Protein AF-A0A196SAE6-F1 (afdb_monomer_lite)

Sequence (298 aa):
MKQIKNICCVGAGYVGGPTMAIIALKCPDITVNVVDLNAQRVKEWNSESLPIFEPGLYEIVKQVRGSNLFFSTEVEKCVAEADMVFLSVNTPTKTFGMGAGCAANLRYLELAARTIAKVSTSDKIILVDVEAFYAVVSMNTLSAGKEFHLCYKFTNEAWNEYPALALRVKHFAGVNGVSQGNANAFVVSQPKAFYLDDENAVSGYSTQDKVHLVLSGQDCAEASAYVCTADVEARGEEAGHFQFTLNLPEALAGSVYRVCYAFGAEMPVQTSSTVAVKSMPGIVGVLEGTAVDAEQTL

Secondary structure (DSSP, 8-state):
-PPP-EEEEE--STTHHHHHHHHHHH-TTSEEEEE-S-HHHHHHHTSSS-SS--TTHHHHHHHHBTTTEEEES-HHHHHHH-SEEEE----PBPSSSTTTTTSB-THHHHHHHHHHHHH--S--EEEE------------GGGTT-EEEEEE--TTSPPEEEEEEEEE-------EEESSS-TTEEETT--EEEEE--TT------TT-EEEEEETTS-TT-GGG-SEEEE-EE-SSSTT-EEEEE---GGGTT-EEEEEEE-TTSPPEEEEEEEEEE---------TT---------

Foldseek 3Di:
DDDWAEEEEEDCDPPRVQVQLVCCQVPVSHAYEYEYQPPVQLVCLVDLHHPDDDVPSSVSSVVRYPRRYHYDNPLLVSLQPGQEYEYADAFDAACDDPRHPHDTRCVSVVVSVVSSVVRHPDHHHYHYDYDDDDDDDDDDPVQFLDKDWDWDDDDPDDIDTDRVRIDHHHDQPDKAKDDPDDRQEAEAQDKIKIKRDDPVLRDQDDQLKKKFKFFPPDDLQDPVRGQDMWGKDADPPDPRIIMTIDHHHPVQAPGKIWIWMGRRPRRTDTDPGIHHYHYDDDDPDDDPDDDDDPDDDD

Organism: Blastocystis sp. subtype 1 (strain ATCC 50177 / NandII) (NCBI:txid478820)

Structure (mmCIF, N/CA/C/O backbone):
data_AF-A0A196SAE6-F1
#
_entry.id   AF-A0A196SAE6-F1
#
loop_
_atom_site.group_PDB
_atom_site.id
_atom_site.type_symbol
_atom_site.label_atom_id
_atom_site.label_alt_id
_atom_site.label_comp_id
_atom_site.label_asym_id
_atom_site.label_entity_id
_atom_site.label_seq_id
_atom_site.pdbx_PDB_ins_code
_atom_site.Cartn_x
_atom_site.Cartn_y
_atom_site.Cartn_z
_atom_site.occupancy
_atom_site.B_iso_or_equiv
_atom_site.auth_seq_id
_atom_site.auth_comp_id
_atom_site.auth_asym_id
_atom_site.auth_atom_id
_atom_site.pdbx_PDB_model_num
ATOM 1 N N . MET A 1 1 ? -22.310 -3.321 31.017 1.00 60.25 1 MET A N 1
ATOM 2 C CA . MET A 1 1 ? -21.140 -3.174 30.120 1.00 60.25 1 MET A CA 1
ATOM 3 C C . MET A 1 1 ? -21.005 -1.708 29.748 1.00 60.25 1 MET A C 1
ATOM 5 O O . MET A 1 1 ? -22.024 -1.092 29.460 1.00 60.25 1 MET A O 1
ATOM 9 N N . LYS A 1 2 ? -19.791 -1.146 29.809 1.00 75.62 2 LYS A N 1
ATOM 10 C CA . LYS A 1 2 ? -19.509 0.230 29.366 1.00 75.62 2 LYS A CA 1
ATOM 11 C C . LYS A 1 2 ? -19.766 0.317 27.856 1.00 75.62 2 LYS A C 1
ATOM 13 O O . LYS A 1 2 ? -19.303 -0.553 27.124 1.00 75.62 2 LYS A O 1
ATOM 18 N N . GLN A 1 3 ? -20.536 1.307 27.403 1.00 87.50 3 GLN A N 1
ATOM 19 C CA . GLN A 1 3 ? -20.696 1.542 25.967 1.00 87.50 3 GLN A CA 1
ATOM 20 C C . GLN A 1 3 ? -19.428 2.182 25.404 1.00 87.50 3 GLN A C 1
ATOM 22 O O . GLN A 1 3 ? -18.907 3.125 25.994 1.00 87.50 3 GLN A O 1
ATOM 27 N N . ILE A 1 4 ? -18.957 1.666 24.270 1.00 94.38 4 ILE A N 1
ATOM 28 C CA . ILE A 1 4 ? -17.810 2.211 23.542 1.00 94.38 4 ILE A CA 1
ATOM 29 C C . ILE A 1 4 ? -18.264 3.461 22.789 1.00 94.38 4 ILE A C 1
ATOM 31 O O . ILE A 1 4 ? -19.208 3.393 22.000 1.00 94.38 4 ILE A O 1
ATOM 35 N N . LYS A 1 5 ? -17.608 4.594 23.047 1.00 96.38 5 LYS A N 1
ATOM 36 C CA . LYS A 1 5 ? -17.859 5.873 22.367 1.00 96.38 5 LYS A CA 1
ATOM 37 C C . LYS A 1 5 ? -16.622 6.401 21.650 1.00 96.38 5 LYS A C 1
ATOM 39 O O . LYS A 1 5 ? -16.774 7.034 20.612 1.00 96.38 5 LYS A O 1
ATOM 44 N N . ASN A 1 6 ? -15.428 6.081 22.149 1.00 97.38 6 ASN A N 1
ATOM 45 C CA . ASN A 1 6 ? -14.163 6.454 21.521 1.00 97.38 6 ASN A CA 1
ATOM 46 C C . ASN A 1 6 ? -13.319 5.222 21.178 1.00 97.38 6 ASN A C 1
ATOM 48 O O . ASN A 1 6 ? -12.960 4.433 22.057 1.00 97.38 6 ASN A O 1
ATOM 52 N N . ILE A 1 7 ? -12.948 5.103 19.906 1.00 98.12 7 ILE A N 1
ATOM 53 C CA . ILE A 1 7 ? -12.001 4.110 19.399 1.00 98.12 7 ILE A CA 1
ATOM 54 C C . ILE A 1 7 ? -10.706 4.823 19.006 1.00 98.12 7 ILE A C 1
ATOM 56 O O . ILE A 1 7 ? -10.732 5.858 18.341 1.00 98.12 7 ILE A O 1
ATOM 60 N N . CYS A 1 8 ? -9.568 4.255 19.399 1.00 97.94 8 CYS A N 1
ATOM 61 C CA . CYS A 1 8 ? -8.250 4.639 18.901 1.00 97.94 8 CYS A CA 1
ATOM 62 C C . CYS A 1 8 ? -7.638 3.464 18.134 1.00 97.94 8 CYS A C 1
ATOM 64 O O . CYS A 1 8 ? -7.624 2.347 18.634 1.00 97.94 8 CYS A O 1
ATOM 66 N N . CYS A 1 9 ? -7.119 3.691 16.936 1.00 97.81 9 CYS A N 1
ATOM 67 C CA . CYS A 1 9 ? -6.396 2.693 16.158 1.00 97.81 9 CYS A CA 1
ATOM 68 C C . CYS A 1 9 ? -4.945 3.126 15.998 1.00 97.81 9 CYS A C 1
ATOM 70 O O . CYS A 1 9 ? -4.666 4.140 15.361 1.00 97.81 9 CYS A O 1
ATOM 72 N N . VAL A 1 10 ? -4.019 2.353 16.561 1.00 96.44 10 VAL A N 1
ATOM 73 C CA . VAL A 1 10 ? -2.579 2.571 16.415 1.00 96.44 10 VAL A CA 1
ATOM 74 C C . VAL A 1 10 ? -2.098 1.855 15.156 1.00 96.44 10 VAL A C 1
ATOM 76 O O . VAL A 1 10 ? -1.997 0.628 15.128 1.00 96.44 10 VAL A O 1
ATOM 79 N N . GLY A 1 11 ? -1.781 2.645 14.133 1.00 94.75 11 GLY A N 1
ATOM 80 C CA . GLY A 1 11 ? -1.357 2.217 12.804 1.00 94.75 11 GLY A CA 1
ATOM 81 C C . GLY A 1 11 ? -2.323 2.706 11.727 1.00 94.75 11 GLY A C 1
ATOM 82 O O . GLY A 1 11 ? -3.422 2.178 11.588 1.00 94.75 11 GLY A O 1
ATOM 83 N N . ALA A 1 12 ? -1.897 3.678 10.914 1.00 95.81 12 ALA A N 1
ATOM 84 C CA . ALA A 1 12 ? -2.686 4.210 9.796 1.00 95.81 12 ALA A CA 1
ATOM 85 C C . ALA A 1 12 ? -2.329 3.513 8.470 1.00 95.81 12 ALA A C 1
ATOM 87 O O . ALA A 1 12 ? -2.265 4.142 7.416 1.00 95.81 12 ALA A O 1
ATOM 88 N N . GLY A 1 13 ? -1.997 2.223 8.536 1.00 91.75 13 GLY A N 1
ATOM 89 C CA . GLY A 1 13 ? -1.604 1.423 7.379 1.00 91.75 13 GLY A CA 1
ATOM 90 C C . GLY A 1 13 ? -2.795 0.872 6.594 1.00 91.75 13 GLY A C 1
ATOM 91 O O . GLY A 1 13 ? -3.926 1.337 6.722 1.00 91.75 13 GLY A O 1
ATOM 92 N N . TYR A 1 14 ? -2.515 -0.168 5.810 1.00 89.88 14 TYR A N 1
ATOM 93 C CA . TYR A 1 14 ? -3.482 -0.831 4.935 1.00 89.88 14 TYR A CA 1
ATOM 94 C C . TYR A 1 14 ? -4.639 -1.512 5.684 1.00 89.88 14 TYR A C 1
ATOM 96 O O . TYR A 1 14 ? -5.744 -1.562 5.169 1.00 89.88 14 TYR A O 1
ATOM 104 N N . VAL A 1 15 ? -4.408 -1.984 6.913 1.00 90.62 15 VAL A N 1
ATOM 105 C CA . VAL A 1 15 ? -5.461 -2.579 7.754 1.00 90.62 15 VAL A CA 1
ATOM 106 C C . VAL A 1 15 ? -6.190 -1.493 8.549 1.00 90.62 15 VAL A C 1
ATOM 108 O O . VAL A 1 15 ? -7.392 -1.290 8.397 1.00 90.62 15 VAL A O 1
ATOM 111 N N . GLY A 1 16 ? -5.451 -0.730 9.362 1.00 93.75 16 GLY A N 1
ATOM 112 C CA . GLY A 1 16 ? -6.051 0.224 10.295 1.00 93.75 16 GLY A CA 1
ATOM 113 C C . GLY A 1 16 ? -6.851 1.347 9.624 1.00 93.75 16 GLY A C 1
ATOM 114 O O . GLY A 1 16 ? -7.925 1.692 10.104 1.00 93.75 16 GLY A O 1
ATOM 115 N N . GLY A 1 17 ? -6.384 1.900 8.498 1.00 95.38 17 GLY A N 1
ATOM 116 C CA . GLY A 1 17 ? -7.083 2.988 7.804 1.00 95.38 17 GLY A CA 1
ATOM 117 C C . GLY A 1 17 ? -8.477 2.588 7.289 1.00 95.38 17 GLY A C 1
ATOM 118 O O . GLY A 1 17 ? -9.473 3.153 7.750 1.00 95.38 17 GLY A O 1
ATOM 119 N N . PRO A 1 18 ? -8.578 1.608 6.371 1.00 95.81 18 PRO A N 1
ATOM 120 C CA . PRO A 1 18 ? -9.853 1.133 5.831 1.00 95.81 18 PRO A CA 1
ATOM 121 C C . PRO A 1 18 ? -10.822 0.606 6.890 1.00 95.81 18 PRO A C 1
ATOM 123 O O . PRO A 1 18 ? -11.992 0.994 6.880 1.00 95.81 18 PRO A O 1
ATOM 126 N N . THR A 1 19 ? -10.354 -0.215 7.839 1.00 95.44 19 THR A N 1
ATOM 127 C CA . THR A 1 19 ? -11.216 -0.766 8.899 1.00 95.44 19 THR A CA 1
ATOM 128 C C . THR A 1 19 ? -11.863 0.356 9.709 1.00 95.44 19 THR A C 1
ATOM 130 O O . THR A 1 19 ? -13.077 0.355 9.928 1.00 95.44 19 THR A O 1
ATOM 133 N N . MET A 1 20 ? -11.082 1.368 10.094 1.00 97.88 20 MET A N 1
ATOM 134 C CA . MET A 1 20 ? -11.586 2.510 10.858 1.00 97.88 20 MET A CA 1
ATOM 135 C C . MET A 1 20 ? -12.507 3.418 10.040 1.00 97.88 20 MET A C 1
ATOM 137 O O . MET A 1 20 ? -13.487 3.927 10.584 1.00 97.88 20 MET A O 1
ATOM 141 N N . ALA A 1 21 ? -12.259 3.573 8.738 1.00 97.62 21 ALA A N 1
ATOM 142 C CA . ALA A 1 21 ? -13.150 4.317 7.850 1.00 97.62 21 ALA A CA 1
ATOM 143 C C . ALA A 1 21 ? -14.540 3.667 7.748 1.00 97.62 21 ALA A C 1
ATOM 145 O O . ALA A 1 21 ? -15.557 4.358 7.831 1.00 97.62 21 ALA A O 1
ATOM 146 N N . ILE A 1 22 ? -14.602 2.335 7.649 1.00 97.69 22 ILE A N 1
ATOM 147 C CA . ILE A 1 22 ? -15.872 1.595 7.639 1.00 97.69 22 ILE A CA 1
ATOM 148 C C . ILE A 1 22 ? -16.574 1.665 8.995 1.00 97.69 22 ILE A C 1
ATOM 150 O O . ILE A 1 22 ? -17.788 1.871 9.030 1.00 97.69 22 ILE A O 1
ATOM 154 N N . ILE A 1 23 ? -15.842 1.535 10.107 1.00 97.25 23 ILE A N 1
ATOM 155 C CA . ILE A 1 23 ? -16.428 1.677 11.448 1.00 97.25 23 ILE A CA 1
ATOM 156 C C . ILE A 1 23 ? -17.034 3.071 11.615 1.00 97.25 23 ILE A C 1
ATOM 158 O O . ILE A 1 23 ? -18.187 3.173 12.022 1.00 97.25 23 ILE A O 1
ATOM 162 N N . ALA A 1 24 ? -16.315 4.132 11.245 1.00 98.12 24 ALA A N 1
ATOM 163 C CA . ALA A 1 24 ? -16.837 5.493 11.322 1.00 98.12 24 ALA A CA 1
ATOM 164 C C . ALA A 1 24 ? -18.094 5.685 10.451 1.00 98.12 24 ALA A C 1
ATOM 166 O O . ALA A 1 24 ? -19.055 6.313 10.891 1.00 98.12 24 ALA A O 1
ATOM 167 N N . LEU A 1 25 ? -18.133 5.085 9.255 1.00 98.00 25 LEU A N 1
ATOM 168 C CA . LEU A 1 25 ? -19.295 5.140 8.360 1.00 98.00 25 LEU A CA 1
ATOM 169 C C . LEU A 1 25 ? -20.515 4.395 8.914 1.00 98.00 25 LEU A C 1
ATOM 171 O O . LEU A 1 25 ? -21.645 4.865 8.779 1.00 98.00 25 LEU A O 1
ATOM 175 N N . LYS A 1 26 ? -20.312 3.205 9.487 1.00 98.06 26 LYS A N 1
ATOM 176 C CA . LYS A 1 26 ? -21.401 2.341 9.972 1.00 98.06 26 LYS A CA 1
ATOM 177 C C . LYS A 1 26 ? -21.844 2.667 11.394 1.00 98.06 26 LYS A C 1
ATOM 179 O O . LYS A 1 26 ? -22.973 2.338 11.750 1.00 98.06 26 LYS A O 1
ATOM 184 N N . CYS A 1 27 ? -21.000 3.343 12.168 1.00 97.06 27 CYS A N 1
ATOM 185 C CA . CYS A 1 27 ? -21.255 3.721 13.553 1.00 97.06 27 CYS A CA 1
ATOM 186 C C . CYS A 1 27 ? -21.062 5.239 13.755 1.00 97.06 27 CYS A C 1
ATOM 188 O O . CYS A 1 27 ? -20.075 5.645 14.371 1.00 97.06 27 CYS A O 1
ATOM 190 N N . PRO A 1 28 ? -21.998 6.092 13.290 1.00 96.12 28 PRO A N 1
ATOM 191 C CA . PRO A 1 28 ? -21.869 7.552 13.384 1.00 96.12 28 PRO A CA 1
ATOM 192 C C . PRO A 1 28 ? -21.729 8.091 14.818 1.00 96.12 28 PRO A C 1
ATOM 194 O O . PRO A 1 28 ? -21.127 9.138 15.025 1.00 96.12 28 PRO A O 1
ATOM 197 N N . ASP A 1 29 ? -22.253 7.360 15.808 1.00 96.94 29 ASP A N 1
ATOM 198 C CA . ASP A 1 29 ? -22.201 7.724 17.233 1.00 96.94 29 ASP A CA 1
ATOM 199 C C . ASP A 1 29 ? -20.857 7.401 17.914 1.00 96.94 29 ASP A C 1
ATOM 201 O O . ASP A 1 29 ? -20.710 7.617 19.123 1.00 96.94 29 ASP A O 1
ATOM 205 N N . ILE A 1 30 ? -19.907 6.813 17.178 1.00 97.75 30 ILE A N 1
ATOM 206 C CA . ILE A 1 30 ? -18.573 6.460 17.666 1.00 97.75 30 ILE A CA 1
ATOM 207 C C . ILE A 1 30 ? -17.550 7.400 17.039 1.00 97.75 30 ILE A C 1
ATOM 209 O O . ILE A 1 30 ? -17.468 7.520 15.816 1.00 97.75 30 ILE A O 1
ATOM 213 N N . THR A 1 31 ? -16.723 8.007 17.886 1.00 98.50 31 THR A N 1
ATOM 214 C CA . THR A 1 31 ? -15.540 8.758 17.465 1.00 98.50 31 THR A CA 1
ATOM 215 C C . THR A 1 31 ? -14.389 7.791 17.225 1.00 98.50 31 THR A C 1
ATOM 217 O O . THR A 1 31 ? -14.017 7.017 18.110 1.00 98.50 31 THR A O 1
ATOM 220 N N . VAL A 1 32 ? -13.789 7.859 16.045 1.00 98.56 32 VAL A N 1
ATOM 221 C CA . VAL A 1 32 ? -12.702 6.990 15.605 1.00 98.56 32 VAL A CA 1
ATOM 222 C C . VAL A 1 32 ? -11.457 7.828 15.338 1.00 98.56 32 VAL A C 1
ATOM 224 O O . VAL A 1 32 ? -11.440 8.683 14.456 1.00 98.56 32 VAL A O 1
ATOM 227 N N . ASN A 1 33 ? -10.396 7.568 16.098 1.00 98.50 33 ASN A N 1
ATOM 228 C CA . ASN A 1 33 ? -9.100 8.225 15.953 1.00 98.50 33 ASN A CA 1
ATOM 229 C C . ASN A 1 33 ? -8.073 7.228 15.420 1.00 98.50 33 ASN A C 1
ATOM 231 O O . ASN A 1 33 ? -7.727 6.270 16.104 1.00 98.50 33 ASN A O 1
ATOM 235 N N . VAL A 1 34 ? -7.551 7.457 14.221 1.00 98.31 34 VAL A N 1
ATOM 236 C CA . VAL A 1 34 ? -6.457 6.672 13.643 1.00 98.31 34 VAL A CA 1
ATOM 237 C C . VAL A 1 34 ? -5.153 7.425 13.868 1.00 98.31 34 VAL A C 1
ATOM 239 O O . VAL A 1 34 ? -5.009 8.576 13.453 1.00 98.31 34 VAL A O 1
ATOM 242 N N . VAL A 1 35 ? -4.194 6.789 14.535 1.00 98.25 35 VAL A N 1
ATOM 243 C CA . VAL A 1 35 ? -2.917 7.411 14.886 1.00 98.25 35 VAL A CA 1
ATOM 244 C C . VAL A 1 35 ? -1.729 6.662 14.305 1.00 98.25 35 VAL A C 1
ATOM 246 O O . VAL A 1 35 ? -1.686 5.434 14.306 1.00 98.25 35 VAL A O 1
ATOM 249 N N . ASP A 1 36 ? -0.738 7.402 13.819 1.00 96.75 36 ASP A N 1
ATOM 250 C CA . ASP A 1 36 ? 0.516 6.850 13.297 1.00 96.75 36 ASP A CA 1
ATOM 251 C C . ASP A 1 36 ? 1.674 7.796 13.642 1.00 96.75 36 ASP A C 1
ATOM 253 O O . ASP A 1 36 ? 1.502 9.012 13.721 1.00 96.75 36 ASP A O 1
ATOM 257 N N . LEU A 1 37 ? 2.865 7.238 13.864 1.00 94.44 37 LEU A N 1
ATOM 258 C CA . LEU A 1 37 ? 4.078 8.028 14.101 1.00 94.44 37 LEU A CA 1
ATOM 259 C C . LEU A 1 37 ? 4.590 8.674 12.806 1.00 94.44 37 LEU A C 1
ATOM 261 O O . LEU A 1 37 ? 5.338 9.651 12.850 1.00 94.44 37 LEU A O 1
ATOM 265 N N . ASN A 1 38 ? 4.204 8.139 11.646 1.00 95.81 38 ASN A N 1
ATOM 266 C CA . ASN A 1 38 ? 4.543 8.705 10.352 1.00 95.81 38 ASN A CA 1
ATOM 267 C C . ASN A 1 38 ? 3.652 9.922 10.042 1.00 95.81 38 ASN A C 1
ATOM 269 O O . ASN A 1 38 ? 2.553 9.795 9.499 1.00 95.81 38 ASN A O 1
ATOM 273 N N . ALA A 1 39 ? 4.167 11.116 10.342 1.00 96.94 39 ALA A N 1
ATOM 274 C CA . ALA A 1 39 ? 3.477 12.382 10.096 1.00 96.94 39 ALA A CA 1
ATOM 275 C C . ALA A 1 39 ? 3.116 12.610 8.618 1.00 96.94 39 ALA A C 1
ATOM 277 O O . ALA A 1 39 ? 2.073 13.194 8.329 1.00 96.94 39 ALA A O 1
ATOM 278 N N . GLN A 1 40 ? 3.938 12.126 7.681 1.00 96.94 40 GLN A N 1
ATOM 279 C CA . GLN A 1 40 ? 3.659 12.246 6.249 1.00 96.94 40 GLN A CA 1
ATOM 280 C C . GLN A 1 40 ? 2.441 11.399 5.858 1.00 96.94 40 GLN A C 1
ATOM 282 O O . GLN A 1 40 ? 1.527 11.906 5.214 1.00 96.94 40 GLN A O 1
ATOM 287 N N . ARG A 1 41 ? 2.361 10.159 6.349 1.00 96.56 41 ARG A N 1
ATOM 288 C CA . ARG A 1 41 ? 1.198 9.285 6.136 1.00 96.56 41 ARG A CA 1
ATOM 289 C C . ARG A 1 41 ? -0.080 9.873 6.736 1.00 96.56 41 ARG A C 1
ATOM 291 O O . ARG A 1 41 ? -1.130 9.845 6.105 1.00 96.56 41 ARG A O 1
ATOM 298 N N . VAL A 1 42 ? -0.006 10.426 7.948 1.00 98.06 42 VAL A N 1
ATOM 299 C CA . VAL A 1 42 ? -1.148 11.112 8.585 1.00 98.06 42 VAL A CA 1
ATOM 300 C C . VAL A 1 42 ? -1.578 12.338 7.772 1.00 98.06 42 VAL A C 1
ATOM 302 O O . VAL A 1 42 ? -2.771 12.593 7.619 1.00 98.06 42 VAL A O 1
ATOM 305 N N . LYS A 1 43 ? -0.624 13.089 7.214 1.00 98.00 43 LYS A N 1
ATOM 306 C CA . LYS A 1 43 ? -0.910 14.221 6.327 1.00 98.00 43 LYS A CA 1
ATOM 307 C C . LYS A 1 43 ? -1.615 13.770 5.046 1.00 98.00 43 LYS A C 1
ATOM 309 O O . LYS A 1 43 ? -2.577 14.414 4.644 1.00 98.00 43 LYS A O 1
ATOM 314 N N . GLU A 1 44 ? -1.180 12.666 4.445 1.00 97.56 44 GLU A N 1
ATOM 315 C CA . GLU A 1 44 ? -1.809 12.069 3.258 1.00 97.56 44 GLU A CA 1
ATOM 316 C C . GLU A 1 44 ? -3.252 11.634 3.549 1.00 97.56 44 GLU A C 1
ATOM 318 O O . GLU A 1 44 ? -4.161 12.010 2.808 1.00 97.56 44 GLU A O 1
ATOM 323 N N . TRP A 1 45 ? -3.503 10.970 4.684 1.00 98.25 45 TRP A N 1
ATOM 324 C CA . TRP A 1 45 ? -4.861 10.625 5.139 1.00 98.25 45 TRP A CA 1
ATOM 325 C C . TRP A 1 45 ? -5.772 11.833 5.370 1.00 98.25 45 TRP A C 1
ATOM 327 O O . TRP A 1 45 ? -6.991 11.712 5.252 1.00 98.25 45 TRP A O 1
ATOM 337 N N . ASN A 1 46 ? -5.198 12.994 5.685 1.00 97.69 46 ASN A N 1
ATOM 338 C CA . ASN A 1 46 ? -5.909 14.265 5.834 1.00 97.69 46 ASN A CA 1
ATOM 339 C C . ASN A 1 46 ? -5.966 15.090 4.534 1.00 97.69 46 ASN A C 1
ATOM 341 O O . ASN A 1 46 ? -6.464 16.214 4.547 1.00 97.69 46 ASN A O 1
ATOM 345 N N . SER A 1 47 ? -5.477 14.554 3.413 1.00 96.44 47 SER A N 1
ATOM 346 C CA . SER A 1 47 ? -5.439 15.226 2.111 1.00 96.44 47 SER A CA 1
ATOM 347 C C . SER A 1 47 ? -6.421 14.618 1.105 1.00 96.44 47 SER A C 1
ATOM 349 O O . SER A 1 47 ? -7.092 13.626 1.383 1.00 96.44 47 SER A O 1
ATOM 351 N N . GLU A 1 48 ? -6.502 15.193 -0.093 1.00 94.88 48 GLU A N 1
ATOM 352 C CA . GLU A 1 48 ? -7.289 14.623 -1.195 1.00 94.88 48 GLU A CA 1
ATOM 353 C C . GLU A 1 48 ? -6.615 13.409 -1.861 1.00 94.88 48 GLU A C 1
ATOM 355 O O . GLU A 1 48 ? -7.235 12.735 -2.676 1.00 94.88 48 GLU A O 1
ATOM 360 N N . SER A 1 49 ? -5.363 13.102 -1.502 1.00 93.19 49 SER A N 1
ATOM 361 C CA . SER A 1 49 ? -4.614 11.948 -2.001 1.00 93.19 49 SER A CA 1
ATOM 362 C C . SER A 1 49 ? -4.287 11.006 -0.845 1.00 93.19 49 SER A C 1
ATOM 364 O O . SER A 1 49 ? -3.331 11.230 -0.102 1.00 93.19 49 SER A O 1
ATOM 366 N N . LEU A 1 50 ? -5.087 9.951 -0.687 1.00 95.75 50 LEU A N 1
ATOM 367 C CA . LEU A 1 50 ? -4.872 8.954 0.361 1.00 95.75 50 LEU A CA 1
ATOM 368 C C . LEU A 1 50 ? -3.551 8.189 0.149 1.00 95.75 50 LEU A C 1
ATOM 370 O O . LEU A 1 50 ? -3.145 7.979 -0.995 1.00 95.75 50 LEU A O 1
ATOM 374 N N . PRO A 1 51 ? -2.897 7.718 1.229 1.00 93.94 51 PRO A N 1
ATOM 375 C CA . PRO A 1 51 ? -1.637 6.973 1.136 1.00 93.94 51 PRO A CA 1
ATOM 376 C C . PRO A 1 51 ? -1.802 5.561 0.557 1.00 93.94 51 PRO A C 1
ATOM 378 O O . PRO A 1 51 ? -0.811 4.887 0.281 1.00 93.94 51 PRO A O 1
ATOM 381 N N . ILE A 1 52 ? -3.044 5.088 0.424 1.00 92.56 52 ILE A N 1
ATOM 382 C CA . ILE A 1 52 ? -3.396 3.789 -0.144 1.00 92.56 52 ILE A CA 1
ATOM 383 C C . ILE A 1 52 ? -4.541 3.960 -1.140 1.00 92.56 52 ILE A C 1
ATOM 385 O O . ILE A 1 52 ? -5.433 4.788 -0.941 1.00 92.56 52 ILE A O 1
ATOM 389 N N . PHE A 1 53 ? -4.521 3.153 -2.196 1.00 89.69 53 PHE A N 1
ATOM 390 C CA . PHE A 1 53 ? -5.607 3.076 -3.160 1.00 89.69 53 PHE A CA 1
ATOM 391 C C . PHE A 1 53 ? -6.426 1.815 -2.904 1.00 89.69 53 PHE A C 1
ATOM 393 O O . PHE A 1 53 ? -5.904 0.712 -3.004 1.00 89.69 53 PHE A O 1
ATOM 400 N N . GLU A 1 54 ? -7.708 2.003 -2.615 1.00 88.19 54 GLU A N 1
ATOM 401 C CA . GLU A 1 54 ? -8.701 0.936 -2.537 1.00 88.19 54 GLU A CA 1
ATOM 402 C C . GLU A 1 54 ? -9.979 1.408 -3.245 1.00 88.19 54 GLU A C 1
ATOM 404 O O . GLU A 1 54 ? -10.402 2.555 -3.026 1.00 88.19 54 GLU A O 1
ATOM 409 N N . PRO A 1 55 ? -10.616 0.574 -4.091 1.00 90.38 55 PRO A N 1
ATOM 410 C CA . PRO A 1 55 ? -11.851 0.940 -4.776 1.00 90.38 55 PRO A CA 1
ATOM 411 C C . PRO A 1 55 ? -12.931 1.429 -3.796 1.00 90.38 55 PRO A C 1
ATOM 413 O O . PRO A 1 55 ? -13.388 0.697 -2.924 1.00 90.38 55 PRO A O 1
ATOM 416 N N . GLY A 1 56 ? -13.347 2.693 -3.938 1.00 92.75 56 GLY A N 1
ATOM 417 C CA . GLY A 1 56 ? -14.391 3.317 -3.114 1.00 92.75 56 GLY A CA 1
ATOM 418 C C . GLY A 1 56 ? -13.938 3.867 -1.754 1.00 92.75 56 GLY A C 1
ATOM 419 O O . GLY A 1 56 ? -14.708 4.583 -1.114 1.00 92.75 56 GLY A O 1
ATOM 420 N N . LEU A 1 57 ? -12.696 3.619 -1.320 1.00 95.12 57 LEU A N 1
ATOM 421 C CA . LEU A 1 57 ? -12.209 4.079 -0.013 1.00 95.12 57 LEU A CA 1
ATOM 422 C C . LEU A 1 57 ? -12.162 5.607 0.094 1.00 95.12 57 LEU A C 1
ATOM 424 O O . LEU A 1 57 ? -12.539 6.153 1.128 1.00 95.12 57 LEU A O 1
ATOM 428 N N . TYR A 1 58 ? -11.719 6.294 -0.963 1.00 96.75 58 TYR A N 1
ATOM 429 C CA . TYR A 1 58 ? -11.622 7.757 -0.966 1.00 96.75 58 TYR A CA 1
ATOM 430 C C . TYR A 1 58 ? -12.973 8.422 -0.670 1.00 96.75 58 TYR A C 1
ATOM 432 O O . TYR A 1 58 ? -13.040 9.287 0.200 1.00 96.75 58 TYR A O 1
ATOM 440 N N . GLU A 1 59 ? -14.055 7.966 -1.306 1.00 97.38 59 GLU A N 1
ATOM 441 C CA . GLU A 1 59 ? -15.396 8.521 -1.085 1.00 97.38 59 GLU A CA 1
ATOM 442 C C . GLU A 1 59 ? -15.890 8.282 0.345 1.00 97.38 59 GLU A C 1
ATOM 444 O O . GLU A 1 59 ? -16.445 9.182 0.975 1.00 97.38 59 GLU A O 1
ATOM 449 N N . ILE A 1 60 ? -15.623 7.093 0.896 1.00 97.44 60 ILE A N 1
ATOM 450 C CA . ILE A 1 60 ? -15.977 6.763 2.281 1.00 97.44 60 ILE A CA 1
ATOM 451 C C . ILE A 1 60 ? -15.226 7.673 3.248 1.00 97.44 60 ILE A C 1
ATOM 453 O O . ILE A 1 60 ? -15.846 8.316 4.090 1.00 97.44 60 ILE A O 1
ATOM 457 N N . VAL A 1 61 ? -13.900 7.757 3.117 1.00 98.00 61 VAL A N 1
ATOM 458 C CA . VAL A 1 61 ? -13.059 8.586 3.991 1.00 98.00 61 VAL A CA 1
ATOM 459 C C . VAL A 1 61 ? -13.485 10.042 3.893 1.00 98.00 61 VAL A C 1
ATOM 461 O O . VAL A 1 61 ? -13.669 10.683 4.920 1.00 98.00 61 VAL A O 1
ATOM 464 N N . LYS A 1 62 ? -13.714 10.557 2.686 1.00 97.31 62 LYS A N 1
ATOM 465 C CA . LYS A 1 62 ? -14.191 11.924 2.466 1.00 97.31 62 LYS A CA 1
ATOM 466 C C . LYS A 1 62 ? -15.520 12.208 3.167 1.00 97.31 62 LYS A C 1
ATOM 468 O O . LYS A 1 62 ? -15.701 13.313 3.669 1.00 97.31 62 LYS A O 1
ATOM 473 N N . GLN A 1 63 ? -16.424 11.231 3.226 1.00 97.44 63 GLN A N 1
ATOM 474 C CA . GLN A 1 63 ? -17.724 11.371 3.882 1.00 97.44 63 GLN A CA 1
ATOM 475 C C . GLN A 1 63 ? -17.621 11.471 5.413 1.00 97.44 63 GLN A C 1
ATOM 477 O O . GLN A 1 63 ? -18.388 12.219 6.015 1.00 97.44 63 GLN A O 1
ATOM 482 N N . VAL A 1 64 ? -16.719 10.709 6.044 1.00 98.12 64 VAL A N 1
ATOM 483 C CA . VAL A 1 64 ? -16.661 10.575 7.519 1.00 98.12 64 VAL A CA 1
ATOM 484 C C . VAL A 1 64 ? -15.492 11.318 8.174 1.00 98.12 64 VAL A C 1
ATOM 486 O O . VAL A 1 64 ? -15.460 11.517 9.395 1.00 98.12 64 VAL A O 1
ATOM 489 N N . ARG A 1 65 ? -14.491 11.723 7.387 1.00 97.81 65 ARG A N 1
ATOM 490 C CA . ARG A 1 65 ? -13.316 12.447 7.878 1.00 97.81 65 ARG A CA 1
ATOM 491 C C . ARG A 1 65 ? -13.728 13.831 8.360 1.00 97.81 65 ARG A C 1
ATOM 493 O O . ARG A 1 65 ? -14.321 14.612 7.624 1.00 97.81 65 ARG A O 1
ATOM 500 N N . GLY A 1 66 ? -13.377 14.140 9.603 1.00 96.19 66 GLY A N 1
ATOM 501 C CA . GLY A 1 66 ? -13.737 15.395 10.260 1.00 96.19 66 GLY A CA 1
ATOM 502 C C . GLY A 1 66 ? -15.130 15.408 10.896 1.00 96.19 66 GLY A C 1
ATOM 503 O O . GLY A 1 66 ? -15.392 16.313 11.683 1.00 96.19 66 GLY A O 1
ATOM 504 N N . SER A 1 67 ? -15.999 14.420 10.627 1.00 97.19 67 SER A N 1
ATOM 505 C CA . SER A 1 67 ? -17.246 14.236 11.385 1.00 97.19 67 SER A CA 1
ATOM 506 C C . SER A 1 67 ? -17.009 13.369 12.616 1.00 97.19 67 SER A C 1
ATOM 508 O O . SER A 1 67 ? -17.187 13.818 13.744 1.00 97.19 67 SER A O 1
ATOM 510 N N . ASN A 1 68 ? -16.576 12.131 12.396 1.00 98.38 68 ASN A N 1
ATOM 511 C CA . ASN A 1 68 ? -16.312 11.155 13.449 1.00 98.38 68 ASN A CA 1
ATOM 512 C C . ASN A 1 68 ? -15.089 10.273 13.157 1.00 98.38 68 ASN A C 1
ATOM 514 O O . ASN A 1 68 ? -14.747 9.447 13.995 1.00 98.38 68 ASN A O 1
ATOM 518 N N . LEU A 1 69 ? -14.406 10.459 12.020 1.00 98.69 69 LEU A N 1
ATOM 519 C CA . LEU A 1 69 ? -13.096 9.875 11.729 1.00 98.69 69 LEU A CA 1
ATOM 520 C C . LEU A 1 69 ? -12.011 10.958 11.749 1.00 98.69 69 LEU A C 1
ATOM 522 O O . LEU A 1 69 ? -12.104 11.955 11.028 1.00 98.69 69 LEU A O 1
ATOM 526 N N . PHE A 1 70 ? -10.948 10.729 12.516 1.00 98.62 70 PHE A N 1
ATOM 527 C CA . PHE A 1 70 ? -9.831 11.660 12.673 1.00 98.62 70 PHE A CA 1
ATOM 528 C C . PHE A 1 70 ? -8.492 10.946 12.501 1.00 98.62 70 PHE A C 1
ATOM 530 O O . PHE A 1 70 ? -8.318 9.830 12.985 1.00 98.62 70 PHE A O 1
ATOM 537 N N . PHE A 1 71 ? -7.532 11.609 11.853 1.00 98.56 71 PHE A N 1
ATOM 538 C CA . PHE A 1 71 ? -6.161 11.118 11.704 1.00 98.56 71 PHE A CA 1
ATOM 539 C C . PHE A 1 71 ? -5.192 12.053 12.425 1.00 98.56 71 PHE A C 1
ATOM 541 O O . PHE A 1 71 ? -5.200 13.259 12.168 1.00 98.56 71 PHE A O 1
ATOM 548 N N . SER A 1 72 ? -4.351 11.515 13.309 1.00 98.19 72 SER A N 1
ATOM 549 C CA . SER A 1 72 ? -3.462 12.313 14.163 1.00 98.19 72 SER A CA 1
ATOM 550 C C . SER A 1 72 ? -2.115 11.633 14.420 1.00 98.19 72 SER A C 1
ATOM 552 O O . SER A 1 72 ? -1.969 10.422 14.294 1.00 98.19 72 SER A O 1
ATOM 554 N N . THR A 1 73 ? -1.114 12.415 14.814 1.00 98.12 73 THR A N 1
ATOM 555 C CA . THR A 1 73 ? 0.162 11.910 15.350 1.00 98.12 73 THR A CA 1
ATOM 556 C C . THR A 1 73 ? 0.174 11.865 16.885 1.00 98.12 73 THR A C 1
ATOM 558 O O . THR A 1 73 ? 1.147 11.408 17.483 1.00 98.12 73 THR A O 1
ATOM 561 N N . GLU A 1 74 ? -0.887 12.330 17.554 1.00 97.19 74 GLU A N 1
ATOM 562 C CA . GLU A 1 74 ? -1.004 12.412 19.021 1.00 97.19 74 GLU A CA 1
ATOM 563 C C . GLU A 1 74 ? -1.375 11.057 19.660 1.00 97.19 74 GLU A C 1
ATOM 565 O O . GLU A 1 74 ? -2.415 10.912 20.302 1.00 97.19 74 GLU A O 1
ATOM 570 N N . VAL A 1 75 ? -0.512 10.045 19.498 1.00 96.25 75 VAL A N 1
ATOM 571 C CA . VAL A 1 75 ? -0.772 8.658 19.941 1.00 96.25 75 VAL A CA 1
ATOM 572 C C . VAL A 1 75 ? -1.159 8.576 21.422 1.00 96.25 75 VAL A C 1
ATOM 574 O O . VAL A 1 75 ? -2.181 7.985 21.759 1.00 96.25 75 VAL A O 1
ATOM 577 N N . GLU A 1 76 ? -0.360 9.170 22.313 1.00 96.50 76 GLU A N 1
ATOM 578 C CA . GLU A 1 76 ? -0.565 9.067 23.767 1.00 96.50 76 GLU A CA 1
ATOM 579 C C . GLU A 1 76 ? -1.926 9.630 24.205 1.00 96.50 76 GLU A C 1
ATOM 581 O O . GLU A 1 76 ? -2.624 9.012 25.009 1.00 96.50 76 GLU A O 1
ATOM 586 N N . LYS A 1 77 ? -2.335 10.762 23.624 1.00 96.81 77 LYS A N 1
ATOM 587 C CA . LYS A 1 77 ? -3.611 11.417 23.922 1.00 96.81 77 LYS A CA 1
ATOM 588 C C . LYS A 1 77 ? -4.797 10.585 23.440 1.00 96.81 77 LYS A C 1
ATOM 590 O O . LYS A 1 77 ? -5.680 10.273 24.235 1.00 96.81 77 LYS A O 1
ATOM 595 N N . CYS A 1 78 ? -4.795 10.165 22.172 1.00 97.00 78 CYS A N 1
ATOM 596 C CA . CYS A 1 78 ? -5.897 9.376 21.615 1.00 97.00 78 CYS A CA 1
ATOM 597 C C . CYS A 1 78 ? -6.060 8.033 22.339 1.00 97.00 78 CYS A C 1
ATOM 599 O O . CYS A 1 78 ? -7.179 7.568 22.537 1.00 97.00 78 CYS A O 1
ATOM 601 N N . VAL A 1 79 ? -4.960 7.410 22.775 1.00 96.38 79 VAL A N 1
ATOM 602 C CA . VAL A 1 79 ? -5.012 6.185 23.585 1.00 96.38 79 VAL A CA 1
ATOM 603 C C . VAL A 1 79 ? -5.581 6.455 24.982 1.00 96.38 79 VAL A C 1
ATOM 605 O O . VAL A 1 79 ? -6.401 5.671 25.462 1.00 96.38 79 VAL A O 1
ATOM 608 N N . ALA A 1 80 ? -5.194 7.554 25.636 1.00 96.19 80 ALA A N 1
ATOM 609 C CA . ALA A 1 80 ? -5.718 7.914 26.954 1.00 96.19 80 ALA A CA 1
ATOM 610 C C . ALA A 1 80 ? -7.246 8.130 26.933 1.00 96.19 80 ALA A C 1
ATOM 612 O O . ALA A 1 80 ? -7.941 7.644 27.830 1.00 96.19 80 ALA A O 1
ATOM 613 N N . GLU A 1 81 ? -7.767 8.771 25.884 1.00 95.56 81 GLU A N 1
ATOM 614 C CA . GLU A 1 81 ? -9.190 9.113 25.702 1.00 95.56 81 GLU A CA 1
ATOM 615 C C . GLU A 1 81 ? -10.067 7.958 25.175 1.00 95.56 81 GLU A C 1
ATOM 617 O O . GLU A 1 81 ? -11.297 8.047 25.219 1.00 95.56 81 GLU A O 1
ATOM 622 N N . AL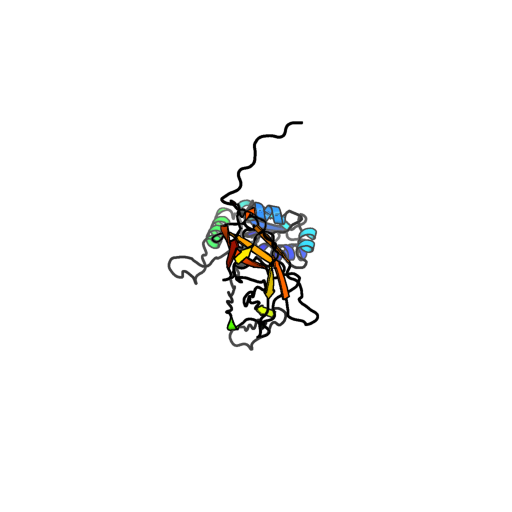A A 1 82 ? -9.464 6.875 24.674 1.00 96.50 82 ALA A N 1
ATOM 623 C CA . ALA A 1 82 ? -10.189 5.771 24.048 1.00 96.50 82 ALA A CA 1
ATOM 624 C C . ALA A 1 82 ? -10.804 4.786 25.051 1.00 96.50 82 ALA A C 1
ATOM 626 O O . ALA A 1 82 ? -10.191 4.437 26.061 1.00 96.50 82 ALA A O 1
ATOM 627 N N . ASP A 1 83 ? -11.980 4.255 24.718 1.00 95.56 83 ASP A N 1
ATOM 628 C CA . ASP A 1 83 ? -12.588 3.107 25.402 1.00 95.56 83 ASP A CA 1
ATOM 629 C C . ASP A 1 83 ? -12.077 1.775 24.831 1.00 95.56 83 ASP A C 1
ATOM 631 O O . ASP A 1 83 ? -12.026 0.758 25.527 1.00 95.56 83 ASP A O 1
ATOM 635 N N . MET A 1 84 ? -11.697 1.784 23.553 1.00 95.25 84 MET A N 1
ATOM 636 C CA . MET A 1 84 ? -11.185 0.633 22.820 1.00 95.25 84 MET A CA 1
ATOM 637 C C . MET A 1 84 ? -9.990 1.041 21.962 1.00 95.25 84 MET A C 1
ATOM 639 O O . MET A 1 84 ? -10.031 2.070 21.286 1.00 95.25 84 MET A O 1
ATOM 643 N N . VAL A 1 85 ? -8.934 0.229 21.981 1.00 96.19 85 VAL A N 1
ATOM 644 C CA . VAL A 1 85 ? -7.705 0.476 21.225 1.00 96.19 85 VAL A CA 1
ATOM 645 C C . VAL A 1 85 ? -7.428 -0.686 20.277 1.00 96.19 85 VAL A C 1
ATOM 647 O O . VAL A 1 85 ? -7.216 -1.810 20.729 1.00 96.19 85 VAL A O 1
ATOM 650 N N . PHE A 1 86 ? -7.401 -0.408 18.977 1.00 96.19 86 PHE A N 1
ATOM 651 C CA . PHE A 1 86 ? -6.915 -1.321 17.948 1.00 96.19 86 PHE A CA 1
ATOM 652 C C . PHE A 1 86 ? -5.402 -1.182 17.791 1.00 96.19 86 PHE A C 1
ATOM 654 O O . PHE A 1 86 ? -4.865 -0.073 17.747 1.00 96.19 86 PHE A O 1
ATOM 661 N N . LEU A 1 87 ? -4.716 -2.315 17.684 1.00 94.12 87 LEU A N 1
ATOM 662 C CA . LEU A 1 87 ? -3.300 -2.405 17.354 1.00 94.12 87 LEU A CA 1
ATOM 663 C C . LEU A 1 87 ? -3.151 -3.006 15.958 1.00 94.12 87 LEU A C 1
ATOM 665 O O . LEU A 1 87 ? -3.213 -4.224 15.813 1.00 94.12 87 LEU A O 1
ATOM 669 N N . SER A 1 88 ? -2.905 -2.145 14.970 1.00 92.44 88 SER A N 1
ATOM 670 C CA . SER A 1 88 ? -2.725 -2.496 13.554 1.00 92.44 88 SER A CA 1
ATOM 671 C C . SER A 1 88 ? -1.346 -2.058 13.063 1.00 92.44 88 SER A C 1
ATOM 673 O O . SER A 1 88 ? -1.193 -1.270 12.127 1.00 92.44 88 SER A O 1
ATOM 675 N N . VAL A 1 89 ? -0.316 -2.549 13.755 1.00 90.00 89 VAL A N 1
ATOM 676 C CA . VAL A 1 89 ? 1.095 -2.250 13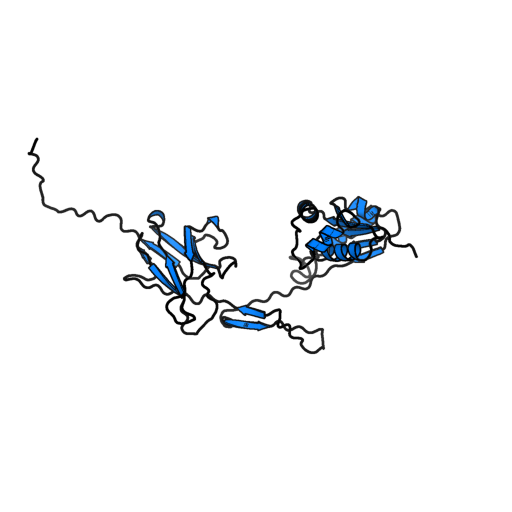.484 1.00 90.00 89 VAL A CA 1
ATOM 677 C C . VAL A 1 89 ? 1.773 -3.392 12.733 1.00 90.00 89 VAL A C 1
ATOM 679 O O . VAL A 1 89 ? 1.420 -4.557 12.895 1.00 90.00 89 VAL A O 1
ATOM 682 N N . ASN A 1 90 ? 2.804 -3.070 11.953 1.00 84.88 90 ASN A N 1
ATOM 683 C CA . ASN A 1 90 ? 3.564 -4.085 11.229 1.00 84.88 90 ASN A CA 1
ATOM 684 C C . ASN A 1 90 ? 4.296 -5.033 12.190 1.00 84.88 90 ASN A C 1
ATOM 686 O O . ASN A 1 90 ? 4.887 -4.604 13.183 1.00 84.88 90 ASN A O 1
ATOM 690 N N . THR A 1 91 ? 4.348 -6.311 11.830 1.00 86.31 91 THR A N 1
ATOM 691 C CA . THR A 1 91 ? 5.104 -7.360 12.527 1.00 86.31 91 THR A CA 1
ATOM 692 C C . THR A 1 91 ? 6.089 -8.019 11.552 1.00 86.31 91 THR A C 1
ATOM 694 O O . THR A 1 91 ? 5.967 -9.202 11.236 1.00 86.31 91 THR A O 1
ATOM 697 N N . PRO A 1 92 ? 7.065 -7.256 11.013 1.00 86.19 92 PRO A N 1
ATOM 698 C CA . PRO A 1 92 ? 7.908 -7.730 9.919 1.00 86.19 92 PRO A CA 1
ATOM 699 C C . PRO A 1 92 ? 8.679 -8.988 10.315 1.00 86.19 92 PRO A C 1
ATOM 701 O O . PRO A 1 92 ? 9.045 -9.160 11.478 1.00 86.19 92 PRO A O 1
ATOM 704 N N . THR A 1 93 ? 8.985 -9.847 9.349 1.00 84.50 93 THR A N 1
ATOM 705 C CA . THR A 1 93 ? 9.807 -11.035 9.585 1.00 84.50 93 THR A CA 1
ATOM 706 C C . THR A 1 93 ? 11.170 -10.643 10.157 1.00 84.50 93 THR A C 1
ATOM 708 O O . THR A 1 93 ? 11.826 -9.713 9.682 1.00 84.50 93 THR A O 1
ATOM 711 N N . LYS A 1 94 ? 11.623 -11.349 11.195 1.00 82.19 94 LYS A N 1
ATOM 712 C CA . LYS A 1 94 ? 12.947 -11.146 11.788 1.00 82.19 94 LYS A CA 1
ATOM 713 C C . LYS A 1 94 ? 14.026 -11.381 10.736 1.00 82.19 94 LYS A C 1
ATOM 715 O O . LYS A 1 94 ? 14.018 -12.402 10.058 1.00 82.19 94 LYS A O 1
ATOM 720 N N . THR A 1 95 ? 14.996 -10.477 10.650 1.00 88.19 95 THR A N 1
ATOM 721 C CA . THR A 1 95 ? 16.134 -10.593 9.722 1.00 88.19 95 THR A CA 1
ATOM 722 C C . THR A 1 95 ? 17.363 -11.251 10.353 1.00 88.19 95 THR A C 1
ATOM 724 O O . THR A 1 95 ? 18.284 -11.632 9.642 1.00 88.19 95 THR A O 1
ATOM 727 N N . PHE A 1 96 ? 17.385 -11.421 11.680 1.00 88.06 96 PHE A N 1
ATOM 728 C CA . PHE A 1 96 ? 18.488 -12.044 12.415 1.00 88.06 96 PHE A CA 1
ATOM 729 C C . PHE A 1 96 ? 18.013 -12.732 13.709 1.00 88.06 96 PHE A C 1
ATOM 731 O O . PHE A 1 96 ? 16.895 -12.513 14.190 1.00 88.06 96 PHE A O 1
ATOM 738 N N . GLY A 1 97 ? 18.892 -13.555 14.293 1.00 89.81 97 GLY A N 1
ATOM 739 C CA . GLY A 1 97 ? 18.644 -14.298 15.533 1.00 89.81 97 GLY A CA 1
ATOM 740 C C . GLY A 1 97 ? 17.719 -15.509 15.355 1.00 89.81 97 GLY A C 1
ATOM 741 O O . GLY A 1 97 ? 17.463 -15.961 14.242 1.00 89.81 97 GLY A O 1
ATOM 742 N N . MET A 1 98 ? 17.209 -16.053 16.467 1.00 78.75 98 MET A N 1
ATOM 743 C CA . MET A 1 98 ? 16.302 -17.209 16.421 1.00 78.75 98 MET A CA 1
ATOM 744 C C . MET A 1 98 ? 15.041 -16.899 15.607 1.00 78.75 98 MET A C 1
ATOM 746 O O . MET A 1 98 ? 14.346 -15.921 15.894 1.00 78.75 98 MET A O 1
ATOM 750 N N . GLY A 1 99 ? 14.745 -17.741 14.616 1.00 78.25 99 GLY A N 1
ATOM 751 C CA . GLY A 1 99 ? 13.609 -17.556 13.714 1.00 78.25 99 GLY A CA 1
ATOM 752 C C . GLY A 1 99 ? 13.824 -16.485 12.640 1.00 78.25 99 GLY A C 1
ATOM 753 O O . GLY A 1 99 ? 12.842 -15.988 12.096 1.00 78.25 99 GLY A O 1
ATOM 754 N N . ALA A 1 100 ? 15.065 -16.098 12.327 1.00 85.56 100 ALA A N 1
ATOM 755 C CA . ALA A 1 100 ? 15.342 -15.247 11.170 1.00 85.56 100 ALA A CA 1
ATOM 756 C C . ALA A 1 100 ? 14.737 -15.845 9.884 1.00 85.56 100 ALA A C 1
ATOM 758 O O . ALA A 1 100 ? 14.829 -17.048 9.650 1.00 85.56 100 ALA A O 1
ATOM 759 N N . GLY A 1 101 ? 14.080 -15.015 9.078 1.00 76.81 101 GLY A N 1
ATOM 760 C CA . GLY A 1 101 ? 13.393 -15.416 7.850 1.00 76.81 101 GLY A CA 1
ATOM 761 C C . GLY A 1 101 ? 12.023 -16.075 8.047 1.00 76.81 101 GLY A C 1
ATOM 762 O O . GLY A 1 101 ? 11.323 -16.260 7.061 1.00 76.81 101 GLY A O 1
ATOM 763 N N . CYS A 1 102 ? 11.612 -16.391 9.284 1.00 73.44 102 CYS A N 1
ATOM 764 C CA . CYS A 1 102 ? 10.348 -17.101 9.547 1.00 73.44 102 CYS A CA 1
ATOM 765 C C . CYS A 1 102 ? 9.484 -16.465 10.649 1.00 73.44 102 CYS A C 1
ATOM 767 O O . CYS A 1 102 ? 8.266 -16.410 10.532 1.00 73.44 102 CYS A O 1
ATOM 769 N N . ALA A 1 103 ? 10.090 -16.007 11.744 1.00 73.81 103 ALA A N 1
ATOM 770 C CA . ALA A 1 103 ? 9.372 -15.509 12.911 1.00 73.81 103 ALA A CA 1
ATOM 771 C C . ALA A 1 103 ? 9.064 -14.013 12.787 1.00 73.81 103 ALA A C 1
ATOM 773 O O . ALA A 1 103 ? 9.902 -13.234 12.332 1.00 73.81 103 ALA A O 1
ATOM 774 N N . ALA A 1 104 ? 7.890 -13.604 13.261 1.00 83.12 104 ALA A N 1
ATOM 775 C CA . ALA A 1 104 ? 7.493 -12.204 13.320 1.00 83.12 104 ALA A CA 1
ATOM 776 C C . ALA A 1 104 ? 8.312 -11.420 14.361 1.00 83.12 104 ALA A C 1
ATOM 778 O O . ALA A 1 104 ? 8.585 -11.891 15.469 1.00 83.12 104 ALA A O 1
ATOM 779 N N . ASN A 1 105 ? 8.691 -10.192 14.019 1.00 85.06 105 ASN A N 1
ATOM 780 C CA . ASN A 1 105 ? 9.283 -9.237 14.942 1.00 85.06 105 ASN A CA 1
ATOM 781 C C . ASN A 1 105 ? 8.171 -8.435 15.628 1.00 85.06 105 ASN A C 1
ATOM 783 O O . ASN A 1 105 ? 7.583 -7.529 15.039 1.00 85.06 105 ASN A O 1
ATOM 787 N N . LEU A 1 106 ? 7.912 -8.751 16.897 1.00 88.56 106 LEU A N 1
ATOM 788 C CA . LEU A 1 106 ? 6.839 -8.139 17.684 1.00 88.56 106 LEU A CA 1
ATOM 789 C C . LEU A 1 106 ? 7.219 -6.792 18.320 1.00 88.56 106 LEU A C 1
ATOM 791 O O . LEU A 1 106 ? 6.431 -6.248 19.088 1.00 88.56 106 LEU A O 1
ATOM 795 N N . ARG A 1 107 ? 8.391 -6.220 18.005 1.00 89.06 107 ARG A N 1
ATOM 796 C CA . ARG A 1 107 ? 8.885 -4.975 18.624 1.00 89.06 107 ARG A CA 1
ATOM 797 C C . ARG A 1 107 ? 7.869 -3.831 18.574 1.00 89.06 107 ARG A C 1
ATOM 799 O O . ARG A 1 107 ? 7.737 -3.097 19.548 1.00 89.06 107 ARG A O 1
ATOM 806 N N . TYR A 1 108 ? 7.177 -3.651 17.450 1.00 89.56 108 TYR A N 1
ATOM 807 C CA . TYR A 1 108 ? 6.206 -2.562 17.305 1.00 89.56 108 TYR A CA 1
ATOM 808 C C . TYR A 1 108 ? 4.933 -2.809 18.114 1.00 89.56 108 TYR A C 1
ATOM 810 O O . TYR A 1 108 ? 4.410 -1.876 18.720 1.00 89.56 108 TYR A O 1
ATOM 818 N N . LEU A 1 109 ? 4.483 -4.064 18.182 1.00 89.56 109 LEU A N 1
ATOM 819 C CA . LEU A 1 109 ? 3.350 -4.460 19.013 1.00 89.56 109 LEU A CA 1
ATOM 820 C C . LEU A 1 109 ? 3.673 -4.265 20.499 1.00 89.56 109 LEU A C 1
ATOM 822 O O . LEU A 1 109 ? 2.878 -3.687 21.235 1.00 89.56 109 LEU A O 1
ATOM 826 N N . GLU A 1 110 ? 4.869 -4.675 20.927 1.00 90.06 110 GLU A N 1
ATOM 827 C CA . GLU A 1 110 ? 5.349 -4.466 22.293 1.00 90.06 110 GLU A CA 1
ATOM 828 C C . GLU A 1 110 ? 5.443 -2.974 22.635 1.00 90.06 110 GLU A C 1
ATOM 830 O O . GLU A 1 110 ? 4.989 -2.553 23.699 1.00 90.06 110 GLU A O 1
ATOM 835 N N . LEU A 1 111 ? 5.996 -2.156 21.733 1.00 91.06 111 LEU A N 1
ATOM 836 C CA . LEU A 1 111 ? 6.088 -0.711 21.929 1.00 91.06 111 LEU A CA 1
ATOM 837 C C . LEU A 1 111 ? 4.698 -0.084 22.092 1.00 91.06 111 LEU A C 1
ATOM 839 O O . LEU A 1 111 ? 4.492 0.700 23.015 1.00 91.06 111 LEU A O 1
ATOM 843 N N . ALA A 1 112 ? 3.740 -0.458 21.243 1.00 91.12 112 ALA A N 1
ATOM 844 C CA . ALA A 1 112 ? 2.372 0.036 21.334 1.00 91.12 112 ALA A CA 1
ATOM 845 C C . ALA A 1 112 ? 1.694 -0.396 22.646 1.00 91.12 112 ALA A C 1
ATOM 847 O O . ALA A 1 112 ? 1.098 0.437 23.328 1.00 91.12 112 ALA A O 1
ATOM 848 N N . ALA A 1 113 ? 1.860 -1.657 23.059 1.00 91.69 113 ALA A N 1
ATOM 849 C CA . ALA A 1 113 ? 1.347 -2.160 24.334 1.00 91.69 113 ALA A CA 1
ATOM 850 C C . ALA A 1 113 ? 1.941 -1.409 25.540 1.00 91.69 113 ALA A C 1
ATOM 852 O O . ALA A 1 113 ? 1.214 -1.048 26.466 1.00 91.69 113 ALA A O 1
ATOM 853 N N . ARG A 1 114 ? 3.248 -1.108 25.516 1.00 94.00 114 ARG A N 1
ATOM 854 C CA . ARG A 1 114 ? 3.915 -0.299 26.552 1.00 94.00 114 ARG A CA 1
ATOM 855 C C . ARG A 1 114 ? 3.379 1.130 26.594 1.00 94.00 114 ARG A C 1
ATOM 857 O O . ARG A 1 114 ? 3.141 1.644 27.684 1.00 94.00 114 ARG A O 1
ATOM 864 N N . THR A 1 115 ? 3.156 1.757 25.440 1.00 92.50 115 THR A N 1
ATOM 865 C CA . THR A 1 115 ? 2.545 3.092 25.364 1.00 92.50 115 THR A CA 1
ATOM 866 C C . THR A 1 115 ? 1.132 3.082 25.939 1.00 92.50 115 THR A C 1
ATOM 868 O O . THR A 1 115 ? 0.816 3.938 26.760 1.00 92.50 115 THR A O 1
ATOM 871 N N . ILE A 1 116 ? 0.310 2.084 25.594 1.00 93.44 116 ILE A N 1
ATOM 872 C CA . ILE A 1 116 ? -1.035 1.916 26.164 1.00 93.44 116 ILE A CA 1
ATOM 873 C C . ILE A 1 116 ? -0.965 1.801 27.683 1.00 93.44 116 ILE A C 1
ATOM 875 O O . ILE A 1 116 ? -1.654 2.548 28.375 1.00 93.44 116 ILE A O 1
ATOM 879 N N . ALA A 1 117 ? -0.108 0.925 28.210 1.00 93.81 117 ALA A N 1
ATOM 880 C CA . ALA A 1 117 ? 0.047 0.745 29.651 1.00 93.81 117 ALA A CA 1
ATOM 881 C C . ALA A 1 117 ? 0.504 2.030 30.364 1.00 93.81 117 ALA A C 1
ATOM 883 O O . ALA A 1 117 ? 0.070 2.297 31.480 1.00 93.81 117 ALA A O 1
ATOM 884 N N . LYS A 1 118 ? 1.351 2.842 29.719 1.00 96.12 118 LYS A N 1
ATOM 885 C CA . LYS A 1 118 ? 1.866 4.103 30.271 1.00 96.12 118 LYS A CA 1
ATOM 886 C C . LYS A 1 118 ? 0.783 5.177 30.420 1.00 96.12 118 LYS A C 1
ATOM 888 O O . LYS A 1 118 ? 0.832 5.940 31.379 1.00 96.12 118 LYS A O 1
ATOM 893 N N . VAL A 1 119 ? -0.145 5.277 29.466 1.00 96.31 119 VAL A N 1
ATOM 894 C CA . VAL A 1 119 ? -1.078 6.423 29.368 1.00 96.31 119 VAL A CA 1
ATOM 895 C C . VAL A 1 119 ? -2.524 6.079 29.731 1.00 96.31 119 VAL A C 1
ATOM 897 O O . VAL A 1 119 ? -3.362 6.970 29.845 1.00 96.31 119 VAL A O 1
ATOM 900 N N . SER A 1 120 ? -2.840 4.796 29.915 1.00 92.50 120 SER A N 1
ATOM 901 C CA . SER A 1 120 ? -4.191 4.360 30.271 1.00 92.50 120 SER A CA 1
ATOM 902 C C . SER A 1 120 ? -4.500 4.657 31.735 1.00 92.50 120 SER A C 1
ATOM 904 O O . SER A 1 120 ? -3.904 4.083 32.638 1.00 92.50 120 SER A O 1
ATOM 906 N N . THR A 1 121 ? -5.481 5.528 31.962 1.00 90.25 121 THR A N 1
ATOM 907 C CA . THR A 1 121 ? -5.983 5.899 33.298 1.00 90.25 121 THR A CA 1
ATOM 908 C C . THR A 1 121 ? -7.330 5.253 33.641 1.00 90.25 121 THR A C 1
ATOM 910 O O . THR A 1 121 ? -7.857 5.456 34.731 1.00 90.25 121 THR A O 1
ATOM 913 N N . SER A 1 122 ? -7.908 4.495 32.709 1.00 89.06 122 SER A N 1
ATOM 914 C CA . SER A 1 122 ? -9.216 3.843 32.819 1.00 89.06 122 SER A CA 1
ATOM 915 C C . SER A 1 122 ? -9.214 2.498 32.094 1.00 89.06 122 SER A C 1
ATOM 917 O O . SER A 1 122 ? -8.307 2.232 31.305 1.00 89.06 122 SER A O 1
ATOM 919 N N . ASP A 1 123 ? -10.233 1.673 32.345 1.00 91.81 123 ASP A N 1
ATOM 920 C CA . ASP A 1 123 ? -10.417 0.389 31.664 1.00 91.81 123 ASP A CA 1
ATOM 921 C C . ASP A 1 123 ? -10.576 0.574 30.150 1.00 91.81 123 ASP A C 1
ATOM 923 O O . ASP A 1 123 ? -11.361 1.416 29.691 1.00 91.81 123 ASP A O 1
ATOM 927 N N . LYS A 1 124 ? -9.857 -0.253 29.382 1.00 90.94 124 LYS A N 1
ATOM 928 C CA . LYS A 1 124 ? -9.868 -0.249 27.914 1.00 90.94 124 LYS A CA 1
ATOM 929 C C . LYS A 1 124 ? -9.939 -1.666 27.365 1.00 90.94 124 LYS A C 1
ATOM 931 O O . LYS A 1 124 ? -9.337 -2.583 27.922 1.00 90.94 124 LYS A O 1
ATOM 936 N N . ILE A 1 125 ? -10.625 -1.830 26.238 1.00 92.81 125 ILE A N 1
ATOM 937 C CA . ILE A 1 125 ? -10.579 -3.068 25.451 1.00 92.81 125 ILE A CA 1
ATOM 938 C C . ILE A 1 125 ? -9.452 -2.941 24.431 1.00 92.81 125 ILE A C 1
ATOM 940 O O . ILE A 1 125 ? -9.453 -2.008 23.633 1.00 92.81 125 ILE A O 1
ATOM 944 N N . ILE A 1 126 ? -8.503 -3.874 24.443 1.00 91.94 126 ILE A N 1
ATOM 945 C CA . ILE A 1 126 ? -7.406 -3.900 23.471 1.00 91.94 126 ILE A CA 1
ATOM 946 C C . ILE A 1 126 ? -7.698 -4.981 22.435 1.00 91.94 126 ILE A C 1
ATOM 948 O O . ILE A 1 126 ? -7.844 -6.152 22.785 1.00 91.94 126 ILE A O 1
ATOM 952 N N . LEU A 1 127 ? -7.786 -4.582 21.169 1.00 89.81 127 LEU A N 1
ATOM 953 C CA . LEU A 1 127 ? -7.955 -5.473 20.028 1.00 89.81 127 LEU A CA 1
ATOM 954 C C . LEU A 1 127 ? -6.658 -5.495 19.228 1.00 89.81 127 LEU A C 1
ATOM 956 O O . LEU A 1 127 ? -6.134 -4.452 18.844 1.00 89.81 127 LEU A O 1
ATOM 960 N N . VAL A 1 128 ? -6.124 -6.690 19.002 1.00 85.81 128 VAL A N 1
ATOM 961 C CA . VAL A 1 128 ? -4.919 -6.881 18.196 1.00 85.81 128 VAL A CA 1
ATOM 962 C C . VAL A 1 128 ? -5.357 -7.347 16.819 1.00 85.81 128 VAL A C 1
ATOM 964 O O . VAL A 1 128 ? -5.909 -8.436 16.695 1.00 85.81 128 VAL A O 1
ATOM 967 N N . ASP A 1 129 ? -5.112 -6.514 15.814 1.00 77.50 129 ASP A N 1
ATOM 968 C CA . ASP A 1 129 ? -5.461 -6.769 14.420 1.00 77.50 129 ASP A CA 1
ATOM 969 C C . ASP A 1 129 ? -4.196 -6.633 13.567 1.00 77.50 129 ASP A C 1
ATOM 971 O O . ASP A 1 129 ? -3.879 -5.571 13.027 1.00 77.50 129 ASP A O 1
ATOM 975 N N . VAL A 1 130 ? -3.404 -7.708 13.562 1.00 65.69 130 VAL A N 1
ATOM 976 C CA . VAL A 1 130 ? -2.127 -7.796 12.849 1.00 65.69 130 VAL A CA 1
ATOM 977 C C . VAL A 1 130 ? -2.187 -8.954 11.858 1.00 65.69 130 VAL A C 1
ATOM 979 O O . VAL A 1 130 ? -2.140 -10.120 12.245 1.00 65.69 130 VAL A O 1
ATOM 982 N N . GLU A 1 131 ? -2.272 -8.638 10.569 1.00 59.06 131 GLU A N 1
ATOM 983 C CA . GLU A 1 131 ? -2.151 -9.624 9.495 1.00 59.06 131 GLU A CA 1
ATOM 984 C C . GLU A 1 131 ? -0.755 -9.576 8.867 1.00 59.06 131 GLU A C 1
ATOM 986 O O . GLU A 1 131 ? -0.218 -8.512 8.556 1.00 59.06 131 GLU A O 1
ATOM 991 N N . ALA A 1 132 ? -0.161 -10.751 8.660 1.00 44.41 132 ALA A N 1
ATOM 992 C CA . ALA A 1 132 ? 1.041 -10.912 7.852 1.00 44.41 132 ALA A CA 1
ATOM 993 C C . ALA A 1 132 ? 1.014 -12.275 7.149 1.00 44.41 132 ALA A C 1
ATOM 995 O O . ALA A 1 132 ? 1.699 -13.209 7.560 1.00 44.41 132 ALA A O 1
ATOM 996 N N . PHE A 1 133 ? 0.235 -12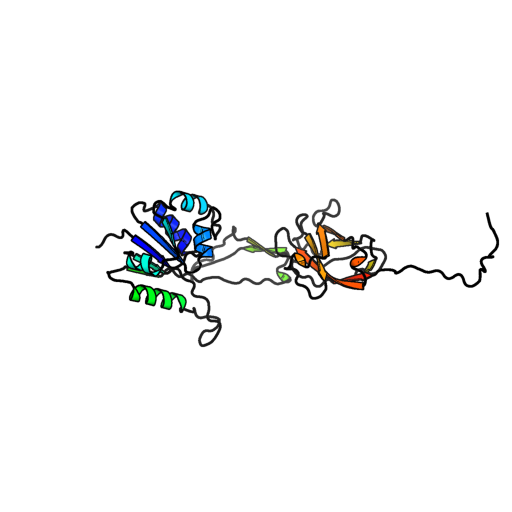.390 6.071 1.00 47.12 133 PHE A N 1
ATOM 997 C CA . PHE A 1 133 ? 0.378 -13.495 5.124 1.00 47.12 133 PHE A CA 1
ATOM 998 C C . PHE A 1 133 ? 0.530 -12.930 3.715 1.00 47.12 133 PHE A C 1
ATOM 1000 O O . PHE A 1 133 ? -0.435 -12.516 3.085 1.00 47.12 133 PHE A O 1
ATOM 1007 N N . TYR A 1 134 ? 1.765 -12.910 3.221 1.00 43.59 134 TYR A N 1
ATOM 1008 C CA . TYR A 1 134 ? 2.058 -12.733 1.803 1.00 43.59 134 TYR A CA 1
ATOM 1009 C C . TYR A 1 134 ? 2.867 -13.939 1.322 1.00 43.59 134 TYR A C 1
ATOM 1011 O O . TYR A 1 134 ? 3.673 -14.495 2.071 1.00 43.59 134 TYR A O 1
ATOM 1019 N N . ALA A 1 135 ? 2.650 -14.348 0.074 1.00 41.06 135 ALA A N 1
ATOM 1020 C CA . ALA A 1 135 ? 3.433 -15.377 -0.595 1.00 41.06 135 ALA A CA 1
ATOM 1021 C C . ALA A 1 135 ? 4.167 -14.738 -1.777 1.00 41.06 135 ALA A C 1
ATOM 1023 O O . ALA A 1 135 ? 3.546 -14.100 -2.624 1.00 41.06 135 ALA A O 1
ATOM 1024 N N . VAL A 1 136 ? 5.492 -14.891 -1.827 1.00 43.97 136 VAL A N 1
ATOM 1025 C CA . VAL A 1 136 ? 6.292 -14.443 -2.973 1.00 43.97 136 VAL A CA 1
ATOM 1026 C C . VAL A 1 136 ? 6.272 -15.542 -4.028 1.00 43.97 136 VAL A C 1
ATOM 1028 O O . VAL A 1 136 ? 6.649 -16.678 -3.747 1.00 43.97 136 VAL A O 1
ATOM 1031 N N . VAL A 1 137 ? 5.850 -15.196 -5.241 1.00 43.28 137 VAL A N 1
ATOM 1032 C CA . VAL A 1 137 ? 5.844 -16.098 -6.396 1.00 43.28 137 VAL A CA 1
ATOM 1033 C C . VAL A 1 137 ? 6.958 -15.669 -7.348 1.00 43.28 137 VAL A C 1
ATOM 1035 O O . VAL A 1 137 ? 7.000 -14.515 -7.767 1.00 43.28 137 VAL A O 1
ATOM 1038 N N . SER A 1 138 ? 7.866 -16.585 -7.688 1.00 45.31 138 SER A N 1
ATOM 1039 C CA . SER A 1 138 ? 8.912 -16.372 -8.694 1.00 45.31 138 SER A CA 1
ATOM 1040 C C . SER A 1 138 ? 8.687 -17.280 -9.904 1.00 45.31 138 SER A C 1
ATOM 1042 O O . SER A 1 138 ? 8.295 -18.438 -9.768 1.00 45.31 138 SER A O 1
ATOM 1044 N N . MET A 1 139 ? 8.924 -16.741 -11.100 1.00 54.22 139 MET A N 1
ATOM 1045 C CA . MET A 1 139 ? 8.746 -17.431 -12.380 1.00 54.22 139 MET A CA 1
ATOM 1046 C C . MET A 1 139 ? 10.067 -17.433 -13.155 1.00 54.22 139 MET A C 1
ATOM 1048 O O . MET A 1 139 ? 10.891 -16.535 -12.985 1.00 54.22 139 MET A O 1
ATOM 1052 N N . ASN A 1 140 ? 10.282 -18.446 -13.994 1.00 54.03 140 ASN A N 1
ATOM 1053 C CA . ASN A 1 140 ? 11.483 -18.571 -14.823 1.00 54.03 140 ASN A CA 1
ATOM 1054 C C . ASN A 1 140 ? 11.133 -18.504 -16.320 1.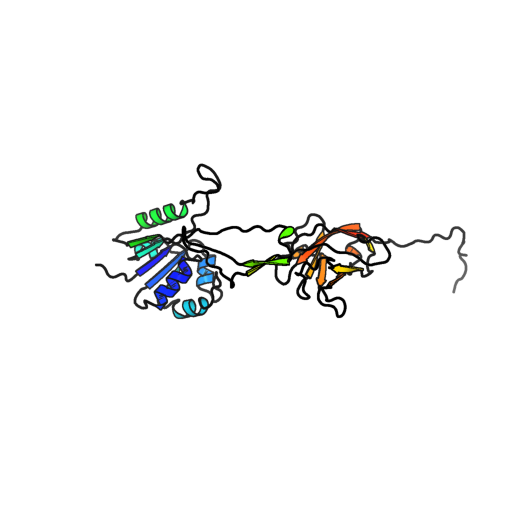00 54.03 140 ASN A C 1
ATOM 1056 O O . ASN A 1 140 ? 9.971 -18.358 -16.696 1.00 54.03 140 ASN A O 1
ATOM 1060 N N . THR A 1 141 ? 12.141 -18.633 -17.183 1.00 57.31 141 THR A N 1
ATOM 1061 C CA . THR A 1 141 ? 11.968 -18.567 -18.642 1.00 57.31 141 THR A CA 1
ATOM 1062 C C . THR A 1 141 ? 11.055 -19.662 -19.205 1.00 57.31 141 THR A C 1
ATOM 1064 O O . THR A 1 141 ? 10.402 -19.431 -20.212 1.00 57.31 141 THR A O 1
ATOM 1067 N N . LEU A 1 142 ? 10.911 -20.818 -18.540 1.00 59.19 142 LEU A N 1
ATOM 1068 C CA . LEU A 1 142 ? 9.973 -21.878 -18.954 1.00 59.19 142 LEU A CA 1
ATOM 1069 C C . LEU A 1 142 ? 8.503 -21.509 -18.696 1.00 59.19 142 LEU A C 1
ATOM 1071 O O . LEU A 1 142 ? 7.597 -22.153 -19.238 1.00 59.19 142 LEU A O 1
ATOM 1075 N N . SER A 1 143 ? 8.256 -20.510 -17.848 1.00 53.50 143 SER A N 1
ATOM 1076 C CA . SER A 1 143 ? 6.926 -19.962 -17.576 1.00 53.50 143 SER A CA 1
ATOM 1077 C C . SER A 1 143 ? 6.519 -18.877 -18.578 1.00 53.50 143 SER A C 1
ATOM 1079 O O . SER A 1 143 ? 5.360 -18.476 -18.571 1.00 53.50 143 SER A O 1
ATOM 1081 N N . ALA A 1 144 ? 7.438 -18.411 -19.430 1.00 61.19 144 ALA A N 1
ATOM 1082 C CA . ALA A 1 144 ? 7.200 -17.345 -20.398 1.00 61.19 144 ALA A CA 1
ATOM 1083 C C . ALA A 1 144 ? 6.005 -17.634 -21.322 1.00 61.19 144 ALA A C 1
ATOM 1085 O O . ALA A 1 144 ? 5.820 -18.758 -21.786 1.00 61.19 144 ALA A O 1
ATOM 1086 N N . GLY A 1 145 ? 5.184 -16.611 -21.574 1.00 56.59 145 GLY A N 1
ATOM 1087 C CA . GLY A 1 145 ? 4.011 -16.683 -22.449 1.00 56.59 145 GLY A CA 1
ATOM 1088 C C . GLY A 1 145 ? 2.806 -17.419 -21.855 1.00 56.59 145 GLY A C 1
ATOM 1089 O O . GLY A 1 145 ? 1.738 -17.405 -22.462 1.00 56.59 145 GLY A O 1
ATOM 1090 N N . LYS A 1 146 ? 2.939 -18.031 -20.671 1.00 63.28 146 LYS A N 1
ATOM 1091 C CA . LYS A 1 146 ? 1.851 -18.753 -20.001 1.00 63.28 146 LYS A CA 1
ATOM 1092 C C . LYS A 1 146 ? 1.056 -17.833 -19.081 1.00 63.28 146 LYS A C 1
ATOM 1094 O O . LYS A 1 146 ? 1.587 -16.877 -18.508 1.00 63.28 146 LYS A O 1
ATOM 1099 N N . GLU A 1 147 ? -0.217 -18.168 -18.931 1.00 71.00 147 GLU A N 1
ATOM 1100 C CA . GLU A 1 147 ? -1.130 -17.567 -17.964 1.00 71.00 147 GLU A CA 1
ATOM 1101 C C . GLU A 1 147 ? -1.267 -18.503 -16.759 1.00 71.00 147 GLU A C 1
ATOM 1103 O O . GLU A 1 147 ? -1.442 -19.713 -16.915 1.00 71.00 147 GLU A O 1
ATOM 1108 N N . PHE A 1 148 ? -1.124 -17.952 -15.557 1.00 64.69 148 PHE A N 1
ATOM 1109 C CA . PHE A 1 148 ? -1.231 -18.674 -14.294 1.00 64.69 148 PHE A CA 1
ATOM 1110 C C . PHE A 1 148 ? -2.374 -18.092 -13.483 1.00 64.69 148 PHE A C 1
ATOM 1112 O O . PHE A 1 148 ? -2.442 -16.880 -13.299 1.00 64.69 148 PHE A O 1
ATOM 1119 N N . HIS A 1 149 ? -3.244 -18.949 -12.964 1.00 72.81 149 HIS A N 1
ATOM 1120 C CA . HIS A 1 149 ? -4.314 -18.536 -12.064 1.00 72.81 149 HIS A CA 1
ATOM 1121 C C . HIS A 1 149 ? -3.915 -18.855 -10.629 1.00 72.81 149 HIS A C 1
ATOM 1123 O O . HIS A 1 149 ? -3.314 -19.900 -10.354 1.00 72.81 149 HIS A O 1
ATOM 1129 N N . LEU A 1 150 ? -4.243 -17.956 -9.701 1.00 71.38 150 LEU A N 1
ATOM 1130 C CA . LEU A 1 150 ? -4.060 -18.243 -8.287 1.00 71.38 150 LEU A CA 1
ATOM 1131 C C . LEU A 1 150 ? -5.041 -19.341 -7.858 1.00 71.38 150 LEU A C 1
ATOM 1133 O O . LEU A 1 150 ? -6.252 -19.201 -8.013 1.00 71.38 150 LEU A O 1
ATOM 1137 N N . CYS A 1 151 ? -4.510 -20.395 -7.245 1.00 74.88 151 CYS A N 1
ATOM 1138 C CA . CYS A 1 151 ? -5.298 -21.398 -6.541 1.00 74.88 151 CYS A CA 1
ATOM 1139 C C . CYS A 1 151 ? -4.954 -21.348 -5.054 1.00 74.88 151 CYS A C 1
ATOM 1141 O O . CYS A 1 151 ? -3.780 -21.387 -4.680 1.00 74.88 151 CYS A O 1
ATOM 1143 N N . TYR A 1 152 ? -5.969 -21.294 -4.199 1.00 75.94 152 TYR A N 1
ATOM 1144 C CA . TYR A 1 152 ? -5.806 -21.291 -2.748 1.00 75.94 152 TYR A CA 1
ATOM 1145 C C . TYR A 1 152 ? -6.816 -22.236 -2.097 1.00 75.94 152 TYR A C 1
ATOM 1147 O O . TYR A 1 152 ? -7.930 -22.416 -2.583 1.00 75.94 152 TYR A O 1
ATOM 1155 N N . LYS A 1 153 ? -6.422 -22.856 -0.986 1.00 74.88 153 LYS A N 1
ATOM 1156 C CA . LYS A 1 153 ? -7.308 -23.668 -0.152 1.00 74.88 153 LYS A CA 1
ATOM 1157 C C . LYS A 1 153 ? -7.022 -23.432 1.319 1.00 74.88 153 LYS A C 1
ATOM 1159 O O . LYS A 1 153 ? -5.867 -23.241 1.708 1.00 74.88 153 LYS A O 1
ATOM 1164 N N . PHE A 1 154 ? -8.053 -23.552 2.144 1.00 55.22 154 PHE A N 1
ATOM 1165 C CA . PHE A 1 154 ? -7.883 -23.595 3.587 1.00 55.22 154 PHE A CA 1
ATOM 1166 C C . PHE A 1 154 ? -7.600 -25.029 4.021 1.00 55.22 154 PHE A C 1
ATOM 1168 O O . PHE A 1 154 ? -8.465 -25.893 3.950 1.00 55.22 154 PHE A O 1
ATOM 1175 N N . THR A 1 155 ? -6.396 -25.295 4.526 1.00 79.50 155 THR A N 1
ATOM 1176 C CA . THR A 1 155 ? -6.027 -26.589 5.134 1.00 79.50 155 THR A CA 1
ATOM 1177 C C . THR A 1 155 ? -6.410 -27.814 4.273 1.00 79.50 155 THR A C 1
ATOM 1179 O O . THR A 1 155 ? -5.760 -28.085 3.258 1.00 79.50 155 THR A O 1
ATOM 1182 N N . ASN A 1 156 ? -7.458 -28.545 4.666 1.00 83.75 156 ASN A N 1
ATOM 1183 C CA . ASN A 1 156 ? -7.941 -29.774 4.033 1.00 83.75 156 ASN A CA 1
ATOM 1184 C C . ASN A 1 156 ? -9.144 -29.569 3.096 1.00 83.75 156 ASN A C 1
ATOM 1186 O O . ASN A 1 156 ? -9.743 -30.549 2.658 1.00 83.75 156 ASN A O 1
ATOM 1190 N N . GLU A 1 157 ? -9.497 -28.327 2.777 1.00 87.94 157 GLU A N 1
ATOM 1191 C CA . GLU A 1 157 ? -10.548 -28.022 1.808 1.00 87.94 157 GLU A CA 1
ATOM 1192 C C . GLU A 1 157 ? -10.111 -28.292 0.360 1.00 87.94 157 GLU A C 1
ATOM 1194 O O . GLU A 1 157 ? -8.933 -28.520 0.054 1.00 87.94 157 GLU A O 1
ATOM 1199 N N . ALA A 1 158 ? -11.088 -28.270 -0.547 1.00 84.44 158 ALA A N 1
ATOM 1200 C CA . ALA A 1 158 ? -10.834 -28.305 -1.978 1.00 84.44 158 ALA A CA 1
ATOM 1201 C C . ALA A 1 158 ? -10.109 -27.028 -2.437 1.00 84.44 158 ALA A C 1
ATOM 1203 O O . ALA A 1 158 ? -10.229 -25.966 -1.827 1.00 84.44 158 ALA A O 1
ATOM 1204 N N . TRP A 1 159 ? -9.345 -27.140 -3.523 1.00 83.94 159 TRP A N 1
ATOM 1205 C CA . TRP A 1 159 ? -8.725 -25.983 -4.161 1.00 83.94 159 TRP A CA 1
ATOM 1206 C C . TRP A 1 159 ? -9.792 -25.062 -4.741 1.00 83.94 159 TRP A C 1
ATOM 1208 O O . TRP A 1 159 ? -10.596 -25.495 -5.562 1.00 83.94 159 TRP A O 1
ATOM 1218 N N . ASN A 1 160 ? -9.754 -23.797 -4.330 1.00 76.38 160 ASN A N 1
ATOM 1219 C CA . ASN A 1 160 ? -10.505 -22.730 -4.965 1.00 76.38 160 ASN A CA 1
ATOM 1220 C C . ASN A 1 160 ? -9.590 -22.025 -5.963 1.00 76.38 160 ASN A C 1
ATOM 1222 O O . ASN A 1 160 ? -8.466 -21.639 -5.633 1.00 76.38 160 ASN A O 1
ATOM 1226 N N . GLU A 1 161 ? -10.075 -21.879 -7.187 1.00 79.81 161 GLU A N 1
ATOM 1227 C CA . GLU A 1 161 ? -9.425 -21.101 -8.233 1.00 79.81 161 GLU A CA 1
ATOM 1228 C C . GLU A 1 161 ? -9.926 -19.656 -8.178 1.00 79.81 161 GLU A C 1
ATOM 1230 O O . GLU A 1 161 ? -11.109 -19.406 -7.936 1.00 79.81 161 GLU A O 1
ATOM 1235 N N . TYR A 1 162 ? -9.026 -18.706 -8.419 1.00 68.38 162 TYR A N 1
ATOM 1236 C CA . TYR A 1 162 ? -9.310 -17.275 -8.421 1.00 68.38 162 TYR A CA 1
ATOM 1237 C C . TYR A 1 162 ? -8.973 -16.696 -9.804 1.00 68.38 162 TYR A C 1
ATOM 1239 O O . TYR A 1 162 ? -7.900 -16.115 -9.979 1.00 68.38 162 TYR A O 1
ATOM 1247 N N . PRO A 1 163 ? -9.877 -16.813 -10.800 1.00 66.81 163 PRO A N 1
ATOM 1248 C CA . PRO A 1 163 ? -9.597 -16.427 -12.189 1.00 66.81 163 PRO A CA 1
ATOM 1249 C C . PRO A 1 163 ? -9.347 -14.926 -12.368 1.00 66.81 163 PRO A C 1
ATOM 1251 O O . PRO A 1 163 ? -8.647 -14.511 -13.281 1.00 66.81 163 PRO A O 1
ATOM 1254 N N . ALA A 1 164 ? -9.899 -14.096 -11.475 1.00 57.94 164 ALA A N 1
ATOM 1255 C CA . ALA A 1 164 ? -9.654 -12.654 -11.467 1.00 57.94 164 ALA A CA 1
ATOM 1256 C C . ALA A 1 164 ? -8.193 -12.293 -11.128 1.00 57.94 164 ALA A C 1
ATOM 1258 O O . ALA A 1 164 ? -7.768 -11.167 -11.371 1.00 57.94 164 ALA A O 1
ATOM 1259 N N . LEU A 1 165 ? -7.430 -13.240 -10.572 1.00 52.19 165 LEU A N 1
ATOM 1260 C CA . LEU A 1 165 ? -6.013 -13.109 -10.242 1.00 52.19 165 LEU A CA 1
ATOM 1261 C C . LEU A 1 165 ? -5.171 -13.928 -11.231 1.00 52.19 165 LEU A C 1
ATOM 1263 O O . LEU A 1 165 ? -4.402 -14.810 -10.840 1.00 52.19 165 LEU A O 1
ATOM 1267 N N . ALA A 1 166 ? -5.355 -13.646 -12.521 1.00 60.44 166 ALA A N 1
ATOM 1268 C CA . ALA A 1 166 ? -4.554 -14.212 -13.596 1.00 60.44 166 ALA A CA 1
ATOM 1269 C C . ALA A 1 166 ? -3.248 -13.421 -13.770 1.00 60.44 166 ALA A C 1
ATOM 1271 O O . ALA A 1 166 ? -3.244 -12.195 -13.896 1.00 60.44 166 ALA A O 1
ATOM 1272 N N . LEU A 1 167 ? -2.124 -14.133 -13.786 1.00 58.06 167 LEU A N 1
ATOM 1273 C CA . LEU A 1 167 ? -0.792 -13.591 -14.020 1.00 58.06 167 LEU A CA 1
ATOM 1274 C C . LEU A 1 167 ? -0.260 -14.128 -15.344 1.00 58.06 167 LEU A C 1
ATOM 1276 O O . LEU A 1 167 ? -0.043 -15.331 -15.495 1.00 58.06 167 LEU A O 1
ATOM 1280 N N . ARG A 1 168 ? 0.008 -13.231 -16.291 1.00 65.69 168 ARG A N 1
ATOM 1281 C CA . ARG A 1 168 ? 0.693 -13.576 -17.538 1.00 65.69 168 ARG A CA 1
ATOM 1282 C C . ARG A 1 168 ? 2.178 -13.286 -17.401 1.00 65.69 168 ARG A C 1
ATOM 1284 O O . ARG A 1 168 ? 2.570 -12.158 -17.110 1.00 65.69 168 ARG A O 1
ATOM 1291 N N . VAL A 1 169 ? 3.011 -14.295 -17.632 1.00 57.88 169 VAL A N 1
ATOM 1292 C CA . VAL A 1 169 ? 4.467 -14.137 -17.546 1.00 57.88 169 VAL A CA 1
ATOM 1293 C C . VAL A 1 169 ? 4.992 -13.602 -18.874 1.00 57.88 169 VAL A C 1
ATOM 1295 O O . VAL A 1 169 ? 5.042 -14.325 -19.870 1.00 57.88 169 VAL A O 1
ATOM 1298 N N . LYS A 1 170 ? 5.398 -12.331 -18.886 1.00 57.88 170 LYS A N 1
ATOM 1299 C CA . LYS A 1 170 ? 6.086 -11.710 -20.024 1.00 57.88 170 LYS A CA 1
ATOM 1300 C C . LYS A 1 170 ? 7.574 -12.052 -19.987 1.00 57.88 170 LYS A C 1
ATOM 1302 O O . LYS A 1 170 ? 8.172 -12.163 -18.916 1.00 57.88 170 LYS A O 1
ATOM 1307 N N . HIS A 1 171 ? 8.176 -12.226 -21.156 1.00 59.66 171 HIS A N 1
ATOM 1308 C CA . HIS A 1 171 ? 9.594 -12.532 -21.290 1.00 59.66 171 HIS A CA 1
ATOM 1309 C C . HIS A 1 171 ? 10.187 -11.772 -22.469 1.00 59.66 171 HIS A C 1
ATOM 1311 O O . HIS A 1 171 ? 9.557 -11.648 -23.513 1.00 59.66 171 HIS A O 1
ATOM 1317 N N . PHE A 1 172 ? 11.411 -11.282 -22.290 1.00 53.22 172 PHE A N 1
ATOM 1318 C CA . PHE A 1 172 ? 12.197 -10.698 -23.363 1.00 53.22 172 PHE A CA 1
ATOM 1319 C C . PHE A 1 172 ? 13.103 -11.786 -23.955 1.00 53.22 172 PHE A C 1
ATOM 1321 O O . PHE A 1 172 ? 14.108 -12.142 -23.341 1.00 53.22 172 PHE A O 1
ATOM 1328 N N . ALA A 1 173 ? 12.731 -12.311 -25.125 1.00 53.81 173 ALA A N 1
ATOM 1329 C CA . ALA A 1 173 ? 13.424 -13.424 -25.783 1.00 53.81 173 ALA A CA 1
ATOM 1330 C C . ALA A 1 173 ? 14.740 -13.012 -26.474 1.00 53.81 173 ALA A C 1
ATOM 1332 O O . ALA A 1 173 ? 15.589 -13.854 -26.762 1.00 53.81 173 ALA A O 1
ATOM 1333 N N . GLY A 1 174 ? 14.941 -11.713 -26.702 1.00 54.28 174 GLY A N 1
ATOM 1334 C CA . GLY A 1 174 ? 16.121 -11.174 -27.367 1.00 54.28 174 GLY A CA 1
ATOM 1335 C C . GLY A 1 174 ? 15.754 -10.133 -28.414 1.00 54.28 174 GLY A C 1
ATOM 1336 O O . GLY A 1 174 ? 14.587 -9.812 -28.620 1.00 54.28 174 GLY A O 1
ATOM 1337 N N . VAL A 1 175 ? 16.780 -9.585 -29.058 1.00 54.44 175 VAL A N 1
ATOM 1338 C CA . VAL A 1 175 ? 16.651 -8.574 -30.105 1.00 54.44 175 VAL A CA 1
ATOM 1339 C C . VAL A 1 175 ? 17.581 -8.934 -31.257 1.00 54.44 175 VAL A C 1
ATOM 1341 O O . VAL A 1 175 ? 18.781 -9.113 -31.053 1.00 54.44 175 VAL A O 1
ATOM 1344 N N . ASN A 1 176 ? 17.034 -8.990 -32.471 1.00 53.19 176 ASN A N 1
ATOM 1345 C CA . ASN A 1 176 ? 17.797 -9.224 -33.696 1.00 53.19 176 ASN A CA 1
ATOM 1346 C C . ASN A 1 176 ? 17.868 -7.931 -34.516 1.00 53.19 176 ASN A C 1
ATOM 1348 O O . ASN A 1 176 ? 16.846 -7.367 -34.894 1.00 53.19 176 ASN A O 1
ATOM 1352 N N . GLY A 1 177 ? 19.076 -7.430 -34.776 1.00 51.31 177 GLY A N 1
ATOM 1353 C CA . GLY A 1 177 ? 19.273 -6.204 -35.555 1.00 51.31 177 GLY A CA 1
ATOM 1354 C C . GLY A 1 177 ? 19.365 -6.478 -37.054 1.00 51.31 177 GLY A C 1
ATOM 1355 O O . GLY A 1 177 ? 20.065 -7.403 -37.463 1.00 51.31 177 GLY A O 1
ATOM 1356 N N . VAL A 1 178 ? 18.747 -5.629 -37.882 1.00 45.94 178 VAL A N 1
ATOM 1357 C CA . VAL A 1 178 ? 18.985 -5.623 -39.335 1.00 45.94 178 VAL A CA 1
ATOM 1358 C C . VAL A 1 178 ? 19.499 -4.258 -39.775 1.00 45.94 178 VAL A C 1
ATOM 1360 O O . VAL A 1 178 ? 18.765 -3.288 -39.919 1.00 45.94 178 VAL A O 1
ATOM 1363 N N . SER A 1 179 ? 20.808 -4.199 -40.016 1.00 43.41 179 SER A N 1
ATOM 1364 C CA . SER A 1 179 ? 21.423 -3.246 -40.944 1.00 43.41 179 SER A CA 1
ATOM 1365 C C . SER A 1 179 ? 22.574 -3.944 -41.664 1.00 43.41 179 SER A C 1
ATOM 1367 O O . SER A 1 179 ? 23.093 -4.947 -41.173 1.00 43.41 179 SER A O 1
ATOM 1369 N N . GLN A 1 180 ? 23.035 -3.394 -42.791 1.00 41.66 180 GLN A N 1
ATOM 1370 C CA . GLN A 1 180 ? 24.353 -3.762 -43.313 1.00 41.66 180 GLN A CA 1
ATOM 1371 C C . GLN A 1 180 ? 25.405 -3.462 -42.225 1.00 41.66 180 GLN A C 1
ATOM 1373 O O . GLN A 1 180 ? 25.516 -2.320 -41.778 1.00 41.66 180 GLN A O 1
ATOM 1378 N N . GLY A 1 181 ? 26.110 -4.488 -41.732 1.00 51.00 181 GLY A N 1
ATOM 1379 C CA . GLY A 1 181 ? 27.129 -4.368 -40.678 1.00 51.00 181 GLY A CA 1
ATOM 1380 C C . GLY A 1 181 ? 26.910 -5.280 -39.460 1.00 51.00 181 GLY A C 1
ATOM 1381 O O . GLY A 1 181 ? 26.142 -6.233 -39.498 1.00 51.00 181 GLY A O 1
ATOM 1382 N N . ASN A 1 182 ? 27.625 -5.008 -38.363 1.00 54.59 182 ASN A N 1
ATOM 1383 C CA . ASN A 1 182 ? 27.573 -5.807 -37.131 1.00 54.59 182 ASN A CA 1
ATOM 1384 C C . ASN A 1 182 ? 26.297 -5.495 -36.317 1.00 54.59 182 ASN A C 1
ATOM 1386 O O . ASN A 1 182 ? 26.007 -4.327 -36.047 1.00 54.59 182 ASN A O 1
ATOM 1390 N N . ALA A 1 183 ? 25.556 -6.527 -35.900 1.00 53.94 183 ALA A N 1
ATOM 1391 C CA . ALA A 1 183 ? 24.303 -6.403 -35.145 1.00 53.94 183 ALA A CA 1
ATOM 1392 C C . ALA A 1 183 ? 24.457 -5.656 -33.804 1.00 53.94 183 ALA A C 1
ATOM 1394 O O . ALA A 1 183 ? 23.560 -4.914 -33.415 1.00 53.94 183 ALA A O 1
ATOM 1395 N N . ASN A 1 184 ? 25.626 -5.753 -33.166 1.00 54.31 184 ASN A N 1
ATOM 1396 C CA . ASN A 1 184 ? 25.907 -5.173 -31.848 1.00 54.31 184 ASN A CA 1
ATOM 1397 C C . ASN A 1 184 ? 26.650 -3.828 -31.924 1.00 54.31 184 ASN A C 1
ATOM 1399 O O . ASN A 1 184 ? 27.174 -3.351 -30.916 1.00 54.31 184 ASN A O 1
ATOM 1403 N N . ALA A 1 185 ? 26.743 -3.222 -33.113 1.00 52.75 185 ALA A N 1
ATOM 1404 C CA . ALA A 1 185 ? 27.401 -1.935 -33.312 1.00 52.75 185 ALA A CA 1
ATOM 1405 C C . ALA A 1 185 ? 26.506 -0.943 -34.065 1.00 52.75 185 ALA A C 1
ATOM 1407 O O . ALA A 1 185 ? 25.964 -1.266 -35.123 1.00 52.75 185 ALA A O 1
ATOM 1408 N N . PHE A 1 186 ? 26.396 0.281 -33.558 1.00 53.94 186 PHE A N 1
ATOM 1409 C CA . PHE A 1 186 ? 25.803 1.405 -34.281 1.00 53.94 186 PHE A CA 1
ATOM 1410 C C . PHE A 1 186 ? 26.867 2.201 -35.004 1.00 53.94 186 PHE A C 1
ATOM 1412 O O . PHE A 1 186 ? 27.982 2.346 -34.507 1.00 53.94 186 PHE A O 1
ATOM 1419 N N . VAL A 1 187 ? 26.477 2.755 -36.146 1.00 56.53 187 VAL A N 1
ATOM 1420 C CA . VAL A 1 187 ? 27.134 3.921 -36.725 1.00 56.53 187 VAL A CA 1
ATOM 1421 C C . VAL A 1 187 ? 26.297 5.125 -36.314 1.00 56.53 187 VAL A C 1
ATOM 1423 O O . VAL A 1 187 ? 25.076 5.103 -36.453 1.00 56.53 187 VAL A O 1
ATOM 1426 N N . VAL A 1 188 ? 26.947 6.142 -35.759 1.00 54.78 188 VAL A N 1
ATOM 1427 C CA . VAL A 1 188 ? 26.306 7.407 -35.374 1.00 54.78 188 VAL A CA 1
ATOM 1428 C C . VAL A 1 188 ? 25.408 7.952 -36.490 1.00 54.78 188 VAL A C 1
ATOM 1430 O O . VAL A 1 188 ? 25.786 7.920 -37.662 1.00 54.78 188 VAL A O 1
ATOM 1433 N N . SER A 1 189 ? 24.236 8.476 -36.114 1.00 50.69 189 SER A N 1
ATOM 1434 C CA . SER A 1 189 ? 23.264 9.112 -37.021 1.00 50.69 189 SER A CA 1
ATOM 1435 C C . SER A 1 189 ? 22.727 8.213 -38.144 1.00 50.69 189 SER A C 1
ATOM 1437 O O . SER A 1 189 ? 22.090 8.704 -39.074 1.00 50.69 189 SER A O 1
ATOM 1439 N N . GLN A 1 190 ? 22.961 6.900 -38.070 1.00 53.22 190 GLN A N 1
ATOM 1440 C CA . GLN A 1 190 ? 22.329 5.909 -38.933 1.00 53.22 190 GLN A CA 1
ATOM 1441 C C . GLN A 1 190 ? 21.281 5.151 -38.112 1.00 53.22 190 GLN A C 1
ATOM 1443 O O . GLN A 1 190 ? 21.650 4.467 -37.150 1.00 53.22 190 GLN A O 1
ATOM 1448 N N . PRO A 1 191 ? 19.983 5.263 -38.449 1.00 57.59 191 PRO A N 1
ATOM 1449 C CA . PRO A 1 191 ? 18.952 4.525 -37.741 1.00 57.59 191 PRO A CA 1
ATOM 1450 C C . PRO A 1 191 ? 19.168 3.024 -37.937 1.00 57.59 191 PRO A C 1
ATOM 1452 O O . PRO A 1 191 ? 19.446 2.557 -39.045 1.00 57.59 191 PRO A O 1
ATOM 1455 N N . LYS A 1 192 ? 19.026 2.259 -36.856 1.00 65.69 192 LYS A N 1
ATOM 1456 C CA . LYS A 1 192 ? 19.044 0.796 -36.907 1.00 65.69 192 LYS A CA 1
ATOM 1457 C C . LYS A 1 192 ? 17.738 0.258 -36.349 1.00 65.69 192 LYS A C 1
ATOM 1459 O O . LYS A 1 192 ? 17.360 0.582 -35.221 1.00 65.69 192 LYS A O 1
ATOM 1464 N N . ALA A 1 193 ? 17.082 -0.562 -37.162 1.00 62.78 193 ALA A N 1
ATOM 1465 C CA . ALA A 1 193 ? 15.883 -1.280 -36.778 1.00 62.78 193 ALA A CA 1
ATOM 1466 C C . ALA A 1 193 ? 16.259 -2.601 -36.104 1.00 62.78 193 ALA A C 1
ATOM 1468 O O . ALA A 1 193 ? 17.148 -3.337 -36.556 1.00 62.78 193 ALA A O 1
ATOM 1469 N N . PHE A 1 194 ? 15.555 -2.882 -35.020 1.00 67.31 194 PHE A N 1
ATOM 1470 C CA . PHE A 1 194 ? 15.645 -4.113 -34.263 1.00 67.31 194 PHE A CA 1
ATOM 1471 C C . PHE A 1 194 ? 14.301 -4.804 -34.279 1.00 67.31 194 PHE A C 1
ATOM 1473 O O . PHE A 1 194 ? 13.268 -4.162 -34.103 1.00 67.31 194 PHE A O 1
ATOM 1480 N N . TYR A 1 195 ? 14.339 -6.114 -34.461 1.00 65.50 195 TYR A N 1
ATOM 1481 C CA . TYR A 1 195 ? 13.168 -6.962 -34.415 1.00 65.50 195 TYR A CA 1
ATOM 1482 C C . TYR A 1 195 ? 13.086 -7.656 -33.066 1.00 65.50 195 TYR A C 1
ATOM 1484 O O . TYR A 1 195 ? 14.072 -8.202 -32.557 1.00 65.50 195 TYR A O 1
ATOM 1492 N N . LEU A 1 196 ? 11.883 -7.605 -32.514 1.00 63.84 196 LEU A N 1
ATOM 1493 C CA . LEU A 1 196 ? 11.427 -8.391 -31.386 1.00 63.84 196 LEU A CA 1
ATOM 1494 C C . LEU A 1 196 ? 10.621 -9.528 -32.003 1.00 63.84 196 LEU A C 1
ATOM 1496 O O . LEU A 1 196 ? 9.429 -9.387 -32.274 1.00 63.84 196 LEU A O 1
ATOM 1500 N N . ASP A 1 197 ? 11.330 -10.602 -32.324 1.00 60.78 197 ASP A N 1
ATOM 1501 C CA . ASP A 1 197 ? 10.759 -11.798 -32.922 1.00 60.78 197 ASP A CA 1
ATOM 1502 C C . ASP A 1 197 ? 11.167 -12.990 -32.066 1.00 60.78 197 ASP A C 1
ATOM 1504 O O . ASP A 1 197 ? 12.354 -13.177 -31.785 1.00 60.78 197 ASP A O 1
ATOM 1508 N N . ASP A 1 198 ? 10.188 -13.784 -31.651 1.00 53.75 198 ASP A N 1
ATOM 1509 C CA . ASP A 1 198 ? 10.433 -15.112 -31.108 1.00 53.75 198 ASP A CA 1
ATOM 1510 C C . ASP A 1 198 ? 9.793 -16.115 -32.065 1.00 53.75 198 ASP A C 1
ATOM 1512 O O . ASP A 1 198 ? 8.568 -16.167 -32.189 1.00 53.75 198 ASP A O 1
ATOM 1516 N N . GLU A 1 199 ? 10.625 -16.929 -32.724 1.00 47.53 199 GLU A N 1
ATOM 1517 C CA . GLU A 1 199 ? 10.188 -18.046 -33.577 1.00 47.53 199 GLU A CA 1
ATOM 1518 C C . GLU A 1 199 ? 9.254 -19.025 -32.830 1.00 47.53 199 GLU A C 1
ATOM 1520 O O . GLU A 1 199 ? 8.573 -19.832 -33.461 1.00 47.53 199 GLU A O 1
ATOM 1525 N N . ASN A 1 200 ? 9.172 -18.939 -31.496 1.00 47.94 200 ASN A N 1
ATOM 1526 C CA . ASN A 1 200 ? 8.338 -19.781 -30.639 1.00 47.94 200 ASN A CA 1
ATOM 1527 C C . ASN A 1 200 ? 7.067 -19.098 -30.102 1.00 47.94 200 ASN A C 1
ATOM 1529 O O . ASN A 1 200 ? 6.449 -19.631 -29.179 1.00 47.94 200 ASN A O 1
ATOM 1533 N N . ALA A 1 201 ? 6.655 -17.949 -30.650 1.00 46.78 201 ALA A N 1
ATOM 1534 C CA . ALA A 1 201 ? 5.408 -17.271 -30.277 1.00 46.78 201 ALA A CA 1
ATOM 1535 C C . ALA A 1 201 ? 5.289 -16.948 -28.770 1.00 46.78 201 ALA A C 1
ATOM 1537 O O . ALA A 1 201 ? 4.212 -17.064 -28.173 1.00 46.78 201 ALA A O 1
ATOM 1538 N N . VAL A 1 202 ? 6.381 -16.512 -28.129 1.00 49.62 202 VAL A N 1
ATOM 1539 C CA . VAL A 1 202 ? 6.299 -15.991 -26.759 1.00 49.62 202 VAL A CA 1
ATOM 1540 C C . VAL A 1 202 ? 5.641 -14.615 -26.793 1.00 49.62 202 VAL A C 1
ATOM 1542 O O . VAL A 1 202 ? 6.240 -13.575 -27.041 1.00 49.62 202 VAL A O 1
ATOM 1545 N N . SER A 1 203 ? 4.340 -14.636 -26.545 1.00 58.41 203 SER A N 1
ATOM 1546 C CA . SER A 1 203 ? 3.489 -13.464 -26.420 1.00 58.41 203 SER A CA 1
ATOM 1547 C C . SER A 1 203 ? 3.898 -12.568 -25.244 1.00 58.41 203 SER A C 1
ATOM 1549 O O . SER A 1 203 ? 4.063 -13.061 -24.124 1.00 58.41 203 SER A O 1
ATOM 1551 N N . GLY A 1 204 ? 3.970 -11.254 -25.459 1.00 63.44 204 GLY A N 1
ATOM 1552 C CA . GLY A 1 204 ? 4.202 -10.298 -24.370 1.00 63.44 204 GLY A CA 1
ATOM 1553 C C . GLY A 1 204 ? 4.519 -8.871 -24.804 1.00 63.44 204 GLY A C 1
ATOM 1554 O O . GLY A 1 204 ? 4.311 -7.965 -24.001 1.00 63.44 204 GLY A O 1
ATOM 1555 N N . TYR A 1 205 ? 4.978 -8.686 -26.044 1.00 73.25 205 TYR A N 1
ATOM 1556 C CA . TYR A 1 205 ? 5.273 -7.375 -26.616 1.00 73.25 205 TYR A CA 1
ATOM 1557 C C . TYR A 1 205 ? 4.005 -6.618 -27.026 1.00 73.25 205 TYR A C 1
ATOM 1559 O O . TYR A 1 205 ? 2.993 -7.217 -27.403 1.00 73.25 205 TYR A O 1
ATOM 1567 N N . SER A 1 206 ? 4.067 -5.295 -26.954 1.00 77.38 206 SER A N 1
ATOM 1568 C CA . SER A 1 206 ? 2.968 -4.385 -27.261 1.00 77.38 206 SER A CA 1
ATOM 1569 C C . SER A 1 206 ? 3.486 -3.081 -27.856 1.00 77.38 206 SER A C 1
ATOM 1571 O O . SER A 1 206 ? 4.599 -2.651 -27.571 1.00 77.38 206 SER A O 1
ATOM 1573 N N . THR A 1 207 ? 2.640 -2.375 -28.609 1.00 81.50 207 THR A N 1
ATOM 1574 C CA . THR A 1 207 ? 2.934 -1.004 -29.062 1.00 81.50 207 THR A CA 1
ATOM 1575 C C . THR A 1 207 ? 2.899 0.032 -27.932 1.00 81.50 207 THR A C 1
ATOM 1577 O O . THR A 1 207 ? 3.113 1.218 -28.160 1.00 81.50 207 THR A O 1
ATOM 1580 N N . GLN A 1 208 ? 2.559 -0.390 -26.711 1.00 83.81 208 GLN A N 1
ATOM 1581 C CA . GLN A 1 208 ? 2.679 0.422 -25.498 1.00 83.81 208 GLN A CA 1
ATOM 1582 C C . GLN A 1 208 ? 4.053 0.278 -24.831 1.00 83.81 208 GLN A C 1
ATOM 1584 O O . GLN A 1 208 ? 4.341 1.010 -23.885 1.00 83.81 208 GLN A O 1
ATOM 1589 N N . ASP A 1 209 ? 4.876 -0.664 -25.293 1.00 84.44 209 ASP A N 1
ATOM 1590 C CA . ASP A 1 209 ? 6.183 -0.947 -24.717 1.00 84.44 209 ASP A CA 1
ATOM 1591 C C . ASP A 1 209 ? 7.225 0.072 -25.186 1.00 84.44 209 ASP A C 1
ATOM 1593 O O . ASP A 1 209 ? 7.099 0.708 -26.239 1.00 84.44 209 ASP A O 1
ATOM 1597 N N . LYS A 1 210 ? 8.286 0.217 -24.393 1.00 85.81 210 LYS A N 1
ATOM 1598 C CA . LYS A 1 210 ? 9.392 1.133 -24.683 1.00 85.81 210 LYS A CA 1
ATOM 1599 C C . LYS A 1 210 ? 10.732 0.447 -24.511 1.00 85.81 210 LYS A C 1
ATOM 1601 O O . LYS A 1 210 ? 10.920 -0.413 -23.649 1.00 85.81 210 LYS A O 1
ATOM 1606 N N . VAL A 1 211 ? 11.692 0.889 -25.312 1.00 81.81 211 VAL A N 1
ATOM 1607 C CA . VAL A 1 211 ? 13.095 0.506 -25.189 1.00 81.81 211 VAL A CA 1
ATOM 1608 C C . VAL A 1 211 ? 13.900 1.709 -24.734 1.00 81.81 211 VAL A C 1
ATOM 1610 O O . VAL A 1 211 ? 13.844 2.765 -25.360 1.00 81.81 211 VAL A O 1
ATOM 1613 N N . HIS A 1 212 ? 14.682 1.540 -23.672 1.00 85.31 212 HIS A N 1
ATOM 1614 C CA . HIS A 1 212 ? 15.592 2.560 -23.162 1.00 85.31 212 HIS A CA 1
ATOM 1615 C C . HIS A 1 212 ? 17.042 2.099 -23.294 1.00 85.31 212 HIS A C 1
ATOM 1617 O O . HIS A 1 212 ? 17.354 0.916 -23.141 1.00 85.31 212 HIS A O 1
ATOM 1623 N N . LEU A 1 213 ? 17.942 3.044 -23.550 1.00 80.75 213 LEU A N 1
ATOM 1624 C CA . LEU A 1 213 ? 19.380 2.812 -23.478 1.00 80.75 213 LEU A CA 1
ATOM 1625 C C . LEU A 1 213 ? 19.968 3.511 -22.263 1.00 80.75 213 LEU A C 1
ATOM 1627 O O . LEU A 1 213 ? 19.695 4.688 -22.028 1.00 80.75 213 LEU A O 1
ATOM 1631 N N . VAL A 1 214 ? 20.832 2.794 -21.549 1.00 85.00 214 VAL A N 1
ATOM 1632 C CA . VAL A 1 214 ? 21.614 3.308 -20.416 1.00 85.00 214 VAL A CA 1
ATOM 1633 C C . VAL A 1 214 ? 23.090 2.976 -20.602 1.00 85.00 214 VAL A C 1
ATOM 1635 O O . VAL A 1 214 ? 23.436 2.000 -21.276 1.00 85.00 214 VAL A O 1
ATOM 1638 N N . LEU A 1 215 ? 23.983 3.773 -20.016 1.00 80.06 215 LEU A N 1
ATOM 1639 C CA . LEU A 1 215 ? 25.414 3.451 -19.980 1.00 80.06 215 LEU A CA 1
ATOM 1640 C C . LEU A 1 215 ? 25.636 2.116 -19.258 1.00 80.06 215 LEU A C 1
ATOM 1642 O O . LEU A 1 215 ? 25.004 1.829 -18.240 1.00 80.06 215 LEU A O 1
ATOM 1646 N N . SER A 1 216 ? 26.542 1.279 -19.771 1.00 72.00 216 SER A N 1
ATOM 1647 C CA . SER A 1 216 ? 26.838 -0.002 -19.126 1.00 72.00 216 SER A CA 1
ATOM 1648 C C . SER A 1 216 ? 27.335 0.213 -17.690 1.00 72.00 216 SER A C 1
ATOM 1650 O O . SER A 1 216 ? 28.369 0.842 -17.478 1.00 72.00 216 SER A O 1
ATOM 1652 N N . GLY A 1 217 ? 26.602 -0.337 -16.717 1.00 73.44 217 GLY A N 1
ATOM 1653 C CA . GLY A 1 217 ? 26.865 -0.163 -15.284 1.00 73.44 217 GLY A CA 1
ATOM 1654 C C . GLY A 1 217 ? 25.862 0.744 -14.563 1.00 73.44 217 GLY A C 1
ATOM 1655 O O . GLY A 1 217 ? 25.892 0.786 -13.338 1.00 73.44 217 GLY A O 1
ATOM 1656 N N . GLN A 1 218 ? 24.970 1.424 -15.290 1.00 81.25 218 GLN A N 1
ATOM 1657 C CA . GLN A 1 218 ? 23.838 2.156 -14.712 1.00 81.25 218 GLN A CA 1
ATOM 1658 C C . GLN A 1 218 ? 22.577 1.288 -14.623 1.00 81.25 218 GLN A C 1
ATOM 1660 O O . GLN A 1 218 ? 22.448 0.292 -15.341 1.00 81.25 218 GLN A O 1
ATOM 1665 N N . ASP A 1 219 ? 21.673 1.667 -13.719 1.00 80.00 219 ASP A N 1
ATOM 1666 C CA . ASP A 1 219 ? 20.434 0.943 -13.436 1.00 80.00 219 ASP A CA 1
ATOM 1667 C C . ASP A 1 219 ? 19.322 1.334 -14.423 1.00 80.00 219 ASP A C 1
ATOM 1669 O O . ASP A 1 219 ? 19.079 2.512 -14.685 1.00 80.00 219 ASP A O 1
ATOM 1673 N N . CYS A 1 220 ? 18.620 0.330 -14.951 1.00 83.62 220 CYS A N 1
ATOM 1674 C CA . CYS A 1 220 ? 17.452 0.513 -15.809 1.00 83.62 220 CYS A CA 1
ATOM 1675 C C . CYS A 1 220 ? 16.244 1.109 -15.068 1.00 83.62 220 CYS A C 1
ATOM 1677 O O . CYS A 1 220 ? 15.311 1.552 -15.727 1.00 83.62 220 CYS A O 1
ATOM 1679 N N . ALA A 1 221 ? 16.241 1.123 -13.731 1.00 82.94 221 ALA A N 1
ATOM 1680 C CA . ALA A 1 221 ? 15.177 1.727 -12.932 1.00 82.94 221 ALA A CA 1
ATOM 1681 C C . ALA A 1 221 ? 15.285 3.263 -12.809 1.00 82.94 221 ALA A C 1
ATOM 1683 O O . ALA A 1 221 ? 14.316 3.919 -12.424 1.00 82.94 221 ALA A O 1
ATOM 1684 N N . GLU A 1 222 ? 16.442 3.857 -13.120 1.00 85.00 222 GLU A N 1
ATOM 1685 C CA . GLU A 1 222 ? 16.669 5.298 -12.978 1.00 85.00 222 GLU A CA 1
ATOM 1686 C C . GLU A 1 222 ? 16.358 6.052 -14.275 1.00 85.00 222 GLU A C 1
ATOM 1688 O O . GLU A 1 222 ? 17.170 6.102 -15.196 1.00 85.00 222 GLU A O 1
ATOM 1693 N N . ALA A 1 223 ? 15.209 6.734 -14.330 1.00 82.81 223 ALA A N 1
ATOM 1694 C CA . ALA A 1 223 ? 14.789 7.471 -15.528 1.00 82.81 223 ALA A CA 1
ATOM 1695 C C . ALA A 1 223 ? 15.776 8.557 -15.996 1.00 82.81 223 ALA A C 1
ATOM 1697 O O . ALA A 1 223 ? 15.866 8.848 -17.187 1.00 82.81 223 ALA A O 1
ATOM 1698 N N . SER A 1 224 ? 16.553 9.138 -15.078 1.00 85.00 224 SER A N 1
ATOM 1699 C CA . SER A 1 224 ? 17.607 10.108 -15.399 1.00 85.00 224 SER A CA 1
ATOM 1700 C C . SER A 1 224 ? 18.821 9.500 -16.107 1.00 85.00 224 SER A C 1
ATOM 1702 O O . SER A 1 224 ? 19.620 10.245 -16.668 1.00 85.00 224 SER A O 1
ATOM 1704 N N . ALA A 1 225 ? 18.983 8.174 -16.079 1.00 84.19 225 ALA A N 1
ATOM 1705 C CA . ALA A 1 225 ? 20.078 7.466 -16.739 1.00 84.19 225 ALA A CA 1
ATOM 1706 C C . ALA A 1 225 ? 19.787 7.159 -18.221 1.00 84.19 225 ALA A C 1
ATOM 1708 O O . ALA A 1 225 ? 20.669 6.685 -18.941 1.00 84.19 225 ALA A O 1
ATOM 1709 N N . TYR A 1 226 ? 18.560 7.410 -18.693 1.00 87.00 226 TYR A N 1
ATOM 1710 C CA . TYR A 1 226 ? 18.156 7.078 -20.057 1.00 87.00 226 TYR A CA 1
ATOM 1711 C C . TYR A 1 226 ? 18.786 8.054 -21.051 1.00 87.00 226 TYR A C 1
ATOM 1713 O O . TYR A 1 226 ? 18.448 9.235 -21.093 1.00 87.00 226 TYR A O 1
ATOM 1721 N N . VAL A 1 227 ? 19.682 7.546 -21.895 1.00 82.44 227 VAL A N 1
ATOM 1722 C CA . VAL A 1 227 ? 20.350 8.344 -22.937 1.00 82.44 227 VAL A CA 1
ATOM 1723 C C . VAL A 1 227 ? 19.584 8.352 -24.260 1.00 82.44 227 VAL A C 1
ATOM 1725 O O . VAL A 1 227 ? 19.812 9.207 -25.111 1.00 82.44 227 VAL A O 1
ATOM 1728 N N . CYS A 1 228 ? 18.685 7.387 -24.454 1.00 82.19 228 CYS A N 1
ATOM 1729 C CA . CYS A 1 228 ? 17.811 7.277 -25.616 1.00 82.19 228 CYS A CA 1
ATOM 1730 C C . CYS A 1 228 ? 16.581 6.442 -25.244 1.00 82.19 228 CYS A C 1
ATOM 1732 O O . CYS A 1 228 ? 16.685 5.514 -24.440 1.00 82.19 228 CYS A O 1
ATOM 1734 N N . THR A 1 229 ? 15.431 6.774 -25.828 1.00 86.25 229 THR A N 1
ATOM 1735 C CA . THR A 1 229 ? 14.184 6.012 -25.706 1.00 86.25 229 THR A CA 1
ATOM 1736 C C . THR A 1 229 ? 13.587 5.819 -27.093 1.00 86.25 229 THR A C 1
ATOM 1738 O O . THR A 1 229 ? 13.555 6.769 -27.873 1.00 86.25 229 THR A O 1
ATOM 1741 N N . ALA A 1 230 ? 13.115 4.613 -27.384 1.00 82.31 230 ALA A N 1
ATOM 1742 C CA . ALA A 1 230 ? 12.390 4.278 -28.601 1.00 82.31 230 ALA A CA 1
ATOM 1743 C C . ALA A 1 230 ? 11.063 3.600 -28.259 1.00 82.31 230 ALA A C 1
ATOM 1745 O O . ALA A 1 230 ? 10.979 2.821 -27.305 1.00 82.31 230 ALA A O 1
ATOM 1746 N N . ASP A 1 231 ? 10.045 3.898 -29.058 1.00 85.56 231 ASP A N 1
ATOM 1747 C CA . ASP A 1 231 ? 8.753 3.228 -28.994 1.00 85.56 231 ASP A CA 1
ATOM 1748 C C . ASP A 1 231 ? 8.811 1.888 -29.732 1.00 85.56 231 ASP A C 1
ATOM 1750 O O . ASP A 1 231 ? 9.517 1.738 -30.736 1.00 85.56 231 ASP A O 1
ATOM 1754 N N . VAL A 1 232 ? 8.086 0.903 -29.205 1.00 82.12 232 VAL A N 1
ATOM 1755 C CA . VAL A 1 232 ? 7.888 -0.384 -29.870 1.00 82.12 232 VAL A CA 1
ATOM 1756 C C . VAL A 1 232 ? 6.708 -0.262 -30.830 1.00 82.12 232 VAL A C 1
ATOM 1758 O O . VAL A 1 232 ? 5.636 0.221 -30.476 1.00 82.12 232 VAL A O 1
ATOM 1761 N N . GLU A 1 233 ?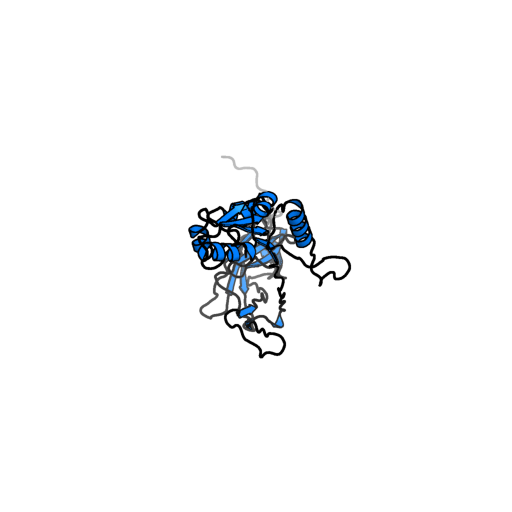 6.901 -0.713 -32.061 1.00 81.44 233 GLU A N 1
ATOM 1762 C CA . GLU A 1 233 ? 5.949 -0.607 -33.162 1.00 81.44 233 GLU A CA 1
ATOM 1763 C C . GLU A 1 233 ? 5.617 -1.996 -33.716 1.00 81.44 233 GLU A C 1
ATOM 1765 O O . GLU A 1 233 ? 6.445 -2.908 -33.691 1.00 81.44 233 GLU A O 1
ATOM 1770 N N . ALA A 1 234 ? 4.404 -2.165 -34.245 1.00 79.56 234 ALA A N 1
ATOM 1771 C CA . ALA A 1 234 ? 4.033 -3.383 -34.959 1.00 79.56 234 ALA A CA 1
ATOM 1772 C C . ALA A 1 234 ? 4.751 -3.443 -36.317 1.00 79.56 234 ALA A C 1
ATOM 1774 O O . ALA A 1 234 ? 4.849 -2.441 -37.030 1.00 79.56 234 ALA A O 1
ATOM 1775 N N . ARG A 1 235 ? 5.249 -4.624 -36.682 1.00 71.81 235 ARG A N 1
ATOM 1776 C CA . ARG A 1 235 ? 5.969 -4.863 -37.933 1.00 71.81 235 ARG A CA 1
ATOM 1777 C C . ARG A 1 235 ? 5.092 -5.663 -38.897 1.00 71.81 235 ARG A C 1
ATOM 1779 O O . ARG A 1 235 ? 4.918 -6.861 -38.723 1.00 71.81 235 ARG A O 1
ATOM 1786 N N . GLY A 1 236 ? 4.628 -5.016 -39.964 1.00 67.19 236 GLY A N 1
ATOM 1787 C CA . GLY A 1 236 ? 3.781 -5.654 -40.979 1.00 67.19 236 GLY A CA 1
ATOM 1788 C C . GLY A 1 236 ? 2.324 -5.821 -40.534 1.00 67.19 236 GLY A C 1
ATOM 1789 O O . GLY A 1 236 ? 1.899 -5.237 -39.541 1.00 67.19 236 GLY A O 1
ATOM 1790 N N . GLU A 1 237 ? 1.549 -6.586 -41.306 1.00 58.16 237 GLU A N 1
ATOM 1791 C CA . GLU A 1 237 ? 0.118 -6.832 -41.044 1.00 58.16 237 GLU A CA 1
ATOM 1792 C C . GLU A 1 237 ? -0.130 -8.073 -40.161 1.00 58.16 237 GLU A C 1
ATOM 1794 O O . GLU A 1 237 ? -1.250 -8.296 -39.701 1.00 58.16 237 GLU A O 1
ATOM 1799 N N . GLU A 1 238 ? 0.905 -8.879 -39.903 1.00 57.62 238 GLU A N 1
ATOM 1800 C CA . GLU A 1 238 ? 0.814 -10.110 -39.116 1.00 57.62 238 GLU A CA 1
ATOM 1801 C C . GLU A 1 238 ? 0.941 -9.832 -37.610 1.00 57.62 238 GLU A C 1
ATOM 1803 O O . GLU A 1 238 ? 1.864 -9.166 -37.138 1.00 57.62 238 GLU A O 1
ATOM 1808 N N . ALA A 1 239 ? -0.007 -10.360 -36.832 1.00 59.94 239 ALA A N 1
ATOM 1809 C CA . ALA A 1 239 ? -0.028 -10.195 -35.384 1.00 59.94 239 ALA A CA 1
ATOM 1810 C C . ALA A 1 239 ? 1.137 -10.952 -34.723 1.00 59.94 239 ALA A C 1
ATOM 1812 O O . ALA A 1 239 ? 1.290 -12.152 -34.929 1.00 59.94 239 ALA A O 1
ATOM 1813 N N . GLY A 1 240 ? 1.902 -10.266 -33.867 1.00 64.50 240 GLY A N 1
ATOM 1814 C CA . GLY A 1 240 ? 2.969 -10.875 -33.060 1.00 64.50 240 GLY A CA 1
ATOM 1815 C C . GLY A 1 240 ? 4.389 -10.444 -33.425 1.00 64.50 240 GLY A C 1
ATOM 1816 O O . GLY A 1 240 ? 5.301 -10.728 -32.655 1.00 64.50 240 GLY A O 1
ATOM 1817 N N . HIS A 1 241 ? 4.571 -9.706 -34.521 1.00 71.31 241 HIS A N 1
ATOM 1818 C CA . HIS A 1 241 ? 5.872 -9.178 -34.925 1.00 71.31 241 HIS A CA 1
ATOM 1819 C C . HIS A 1 241 ? 6.014 -7.716 -34.509 1.00 71.31 241 HIS A C 1
ATOM 1821 O O . HIS A 1 241 ? 5.209 -6.862 -34.891 1.00 71.31 241 HIS A O 1
ATOM 1827 N N . PHE A 1 242 ? 7.063 -7.414 -33.747 1.00 73.00 242 PHE A N 1
ATOM 1828 C CA . PHE A 1 242 ? 7.326 -6.062 -33.267 1.00 73.00 242 PHE A CA 1
ATOM 1829 C C . PHE A 1 242 ? 8.730 -5.608 -33.643 1.00 73.00 242 PHE A C 1
ATOM 1831 O O . PHE A 1 242 ? 9.653 -6.402 -33.837 1.00 73.00 242 PHE A O 1
ATOM 1838 N N . GLN A 1 243 ? 8.896 -4.300 -33.752 1.00 73.31 243 GLN A N 1
ATOM 1839 C CA . GLN A 1 243 ? 10.175 -3.673 -34.025 1.00 73.31 243 GLN A CA 1
ATOM 1840 C C . GLN A 1 243 ? 10.332 -2.395 -33.215 1.00 73.31 243 GLN A C 1
ATOM 1842 O O . GLN A 1 243 ? 9.360 -1.811 -32.751 1.00 73.31 243 GLN A O 1
ATOM 1847 N N . PHE A 1 244 ? 11.561 -1.932 -33.075 1.00 74.88 244 PHE A N 1
ATOM 1848 C CA . PHE A 1 244 ? 11.837 -0.574 -32.629 1.00 74.88 244 PHE A CA 1
ATOM 1849 C C . PHE A 1 244 ? 13.051 -0.047 -33.382 1.00 74.88 244 PHE A C 1
ATOM 1851 O O . PHE A 1 244 ? 13.943 -0.804 -33.782 1.00 74.88 244 PHE A O 1
ATOM 1858 N N . THR A 1 245 ? 13.086 1.266 -33.577 1.00 70.62 245 THR A N 1
ATOM 1859 C CA . THR A 1 245 ? 14.185 1.929 -34.275 1.00 70.62 245 THR A CA 1
ATOM 1860 C C . THR A 1 245 ? 14.922 2.832 -33.310 1.00 70.62 245 THR A C 1
ATOM 1862 O O . THR A 1 245 ? 14.338 3.711 -32.684 1.00 70.62 245 THR A O 1
ATOM 1865 N N . LEU A 1 246 ? 16.230 2.631 -33.210 1.00 71.75 246 LEU A N 1
ATOM 1866 C CA . LEU A 1 246 ? 17.104 3.499 -32.436 1.00 71.75 246 LEU A CA 1
ATOM 1867 C C . LEU A 1 246 ? 17.851 4.429 -33.387 1.00 71.75 246 LEU A C 1
ATOM 1869 O O . LEU A 1 246 ? 18.438 3.986 -34.378 1.00 71.75 246 LEU A O 1
ATOM 1873 N N . ASN A 1 247 ? 17.856 5.716 -33.053 1.00 66.75 247 ASN A N 1
ATOM 1874 C CA . ASN A 1 247 ? 18.651 6.732 -33.730 1.00 66.75 247 ASN A CA 1
ATOM 1875 C C . ASN A 1 247 ? 19.539 7.427 -32.694 1.00 66.75 247 ASN A C 1
ATOM 1877 O O . ASN A 1 247 ? 19.046 8.177 -31.851 1.00 66.75 247 ASN A O 1
ATOM 1881 N N . LEU A 1 248 ? 20.837 7.115 -32.714 1.00 70.19 248 LEU A N 1
ATOM 1882 C CA . LEU A 1 248 ? 21.767 7.522 -31.662 1.00 70.19 248 LEU A CA 1
ATOM 1883 C C . LEU A 1 248 ? 22.608 8.724 -32.106 1.00 70.19 248 LEU A C 1
ATOM 1885 O O . LEU A 1 248 ? 23.276 8.641 -33.145 1.00 70.19 248 LEU A O 1
ATOM 1889 N N . PRO A 1 249 ? 22.605 9.824 -31.328 1.00 67.00 249 PRO A N 1
ATOM 1890 C CA . PRO A 1 249 ? 23.390 11.007 -31.648 1.00 67.00 249 PRO A CA 1
ATOM 1891 C C . PRO A 1 249 ? 24.891 10.755 -31.462 1.00 67.00 249 PRO A C 1
ATOM 1893 O O . PRO A 1 249 ? 25.313 9.883 -30.701 1.00 67.00 249 PRO A O 1
ATOM 1896 N N . GLU A 1 250 ? 25.707 11.580 -32.120 1.00 66.50 250 GLU A N 1
ATOM 1897 C CA . GLU A 1 250 ? 27.174 11.475 -32.109 1.00 66.50 250 GLU A CA 1
ATOM 1898 C C . GLU A 1 250 ? 27.789 11.544 -30.712 1.00 66.50 250 GLU A C 1
ATOM 1900 O O . GLU A 1 250 ? 28.781 10.872 -30.437 1.00 66.50 250 GLU A O 1
ATOM 1905 N N . ALA A 1 251 ? 27.145 12.275 -29.801 1.00 70.62 251 ALA A N 1
ATOM 1906 C CA . ALA A 1 251 ? 27.558 12.396 -28.407 1.00 70.62 251 ALA A CA 1
ATOM 1907 C C . ALA A 1 251 ? 27.620 11.053 -27.653 1.00 70.62 251 ALA A C 1
ATOM 1909 O O . ALA A 1 251 ? 28.262 10.975 -26.609 1.00 70.62 251 ALA A O 1
ATOM 1910 N N . LEU A 1 252 ? 26.965 10.003 -28.162 1.00 71.00 252 LEU A N 1
ATOM 1911 C CA . LEU A 1 252 ? 26.982 8.667 -27.564 1.00 71.00 252 LEU A CA 1
ATOM 1912 C C . LEU A 1 252 ? 28.094 7.766 -28.129 1.00 71.00 252 LEU A C 1
ATOM 1914 O O . LEU A 1 252 ? 28.204 6.606 -27.742 1.00 71.00 252 LEU A O 1
ATOM 1918 N N . ALA A 1 253 ? 28.926 8.250 -29.052 1.00 70.62 253 ALA A N 1
ATOM 1919 C CA . ALA A 1 253 ? 29.987 7.446 -29.649 1.00 70.62 253 ALA A CA 1
ATOM 1920 C C . ALA A 1 253 ? 31.077 7.024 -28.646 1.00 70.62 253 ALA A C 1
ATOM 1922 O O . ALA A 1 253 ? 31.403 7.734 -27.699 1.00 70.62 253 ALA A O 1
ATOM 1923 N N . GLY A 1 254 ? 31.686 5.861 -28.889 1.00 65.31 254 GLY A N 1
ATOM 1924 C CA . GLY A 1 254 ? 32.833 5.355 -28.127 1.00 65.31 254 GLY A CA 1
ATOM 1925 C C . GLY A 1 254 ? 32.479 4.601 -26.845 1.00 65.31 254 GLY A C 1
ATOM 1926 O O . GLY A 1 254 ? 33.376 4.084 -26.185 1.00 65.31 254 GLY A O 1
ATOM 1927 N N . SER A 1 255 ? 31.192 4.491 -26.512 1.00 74.94 255 SER A N 1
ATOM 1928 C CA . SER A 1 255 ? 30.712 3.811 -25.307 1.00 74.94 255 SER A CA 1
ATOM 1929 C C . SER A 1 255 ? 29.877 2.568 -25.628 1.00 74.94 255 SER A C 1
ATOM 1931 O O . SER A 1 255 ? 29.398 2.370 -26.750 1.00 74.94 255 SER A O 1
ATOM 1933 N N . VAL A 1 256 ? 29.714 1.713 -24.616 1.00 72.06 256 VAL A N 1
ATOM 1934 C CA . VAL A 1 256 ? 28.832 0.542 -24.658 1.00 72.06 256 VAL A CA 1
ATOM 1935 C C . VAL A 1 256 ? 27.617 0.809 -23.783 1.00 72.06 256 VAL A C 1
ATOM 1937 O O . VAL A 1 256 ? 27.741 1.135 -22.600 1.00 72.06 256 VAL A O 1
ATOM 1940 N N . TYR A 1 257 ? 26.446 0.624 -24.373 1.00 75.62 257 TYR A N 1
ATOM 1941 C CA . TYR A 1 257 ? 25.154 0.848 -23.749 1.00 75.62 257 TYR A CA 1
ATOM 1942 C C . TYR A 1 257 ? 24.425 -0.476 -23.562 1.00 75.62 257 TYR A C 1
ATOM 1944 O O . TYR A 1 257 ? 24.632 -1.436 -24.309 1.00 75.62 257 TYR A O 1
ATOM 1952 N N . ARG A 1 258 ? 23.577 -0.534 -22.542 1.00 78.38 258 ARG A N 1
ATOM 1953 C CA . ARG A 1 258 ? 22.671 -1.655 -22.286 1.00 78.38 258 ARG A CA 1
ATOM 1954 C C . ARG A 1 258 ? 21.279 -1.309 -22.762 1.00 78.38 258 ARG A C 1
ATOM 1956 O O . ARG A 1 258 ? 20.853 -0.162 -22.654 1.00 78.38 258 ARG A O 1
ATOM 1963 N N . VAL A 1 259 ? 20.589 -2.331 -23.249 1.00 79.56 259 VAL A N 1
ATOM 1964 C CA . VAL A 1 259 ? 19.183 -2.243 -23.628 1.00 79.56 259 VAL A CA 1
ATOM 1965 C C . VAL A 1 259 ? 18.333 -2.587 -22.406 1.00 79.56 259 VAL A C 1
ATOM 1967 O O . VAL A 1 259 ? 18.456 -3.679 -21.845 1.00 79.56 259 VAL A O 1
ATOM 1970 N N . CYS A 1 260 ? 17.482 -1.655 -21.996 1.00 84.38 260 CYS A N 1
ATOM 1971 C CA . CYS A 1 260 ? 16.447 -1.845 -20.987 1.00 84.38 260 CYS A CA 1
ATOM 1972 C C . CYS A 1 260 ? 15.091 -1.910 -21.694 1.00 84.38 260 CYS A C 1
ATOM 1974 O O . CYS A 1 260 ? 14.836 -1.122 -22.607 1.00 84.38 260 CYS A O 1
ATOM 1976 N N . TYR A 1 261 ? 14.223 -2.826 -21.277 1.00 82.19 261 TYR A N 1
ATOM 1977 C CA . TYR A 1 261 ? 12.908 -3.013 -21.890 1.00 82.19 261 TYR A CA 1
ATOM 1978 C C . TYR A 1 261 ? 11.797 -2.764 -20.875 1.00 82.19 261 TYR A C 1
ATOM 1980 O O . TYR A 1 261 ? 11.845 -3.310 -19.775 1.00 82.19 261 TYR A O 1
ATOM 1988 N N . ALA A 1 262 ? 10.806 -1.957 -21.236 1.00 85.50 262 ALA A N 1
ATOM 1989 C CA . ALA A 1 262 ? 9.657 -1.633 -20.400 1.00 85.50 262 ALA A CA 1
ATOM 1990 C C . ALA A 1 262 ? 8.384 -2.204 -21.027 1.00 85.50 262 ALA A C 1
ATOM 1992 O O . ALA A 1 262 ? 8.039 -1.841 -22.152 1.00 85.50 262 ALA A O 1
ATOM 1993 N N . PHE A 1 263 ? 7.682 -3.074 -20.300 1.00 82.19 263 PHE A N 1
ATOM 1994 C CA . PHE A 1 263 ? 6.389 -3.601 -20.732 1.00 82.19 263 PHE A CA 1
ATOM 1995 C C . PHE A 1 263 ? 5.273 -2.627 -20.320 1.00 82.19 263 PHE A C 1
ATOM 1997 O O . PHE A 1 263 ? 4.890 -2.565 -19.152 1.00 82.19 263 PHE A O 1
ATOM 2004 N N . GLY A 1 264 ? 4.731 -1.852 -21.256 1.00 83.25 264 GLY A N 1
ATOM 2005 C CA . GLY A 1 264 ? 3.733 -0.816 -20.984 1.00 83.25 264 GLY A CA 1
ATOM 2006 C C . GLY A 1 264 ? 4.206 0.208 -19.944 1.00 83.25 264 GLY A C 1
ATOM 2007 O O . GLY A 1 264 ? 5.193 0.909 -20.145 1.00 83.25 264 GLY A O 1
ATOM 2008 N N . ALA A 1 265 ? 3.482 0.297 -18.822 1.00 79.06 265 ALA A N 1
ATOM 2009 C CA . ALA A 1 265 ? 3.797 1.194 -17.703 1.00 79.06 265 ALA A CA 1
ATOM 2010 C C . ALA A 1 265 ? 4.663 0.540 -16.602 1.00 79.06 265 ALA A C 1
ATOM 2012 O O . ALA A 1 265 ? 4.827 1.116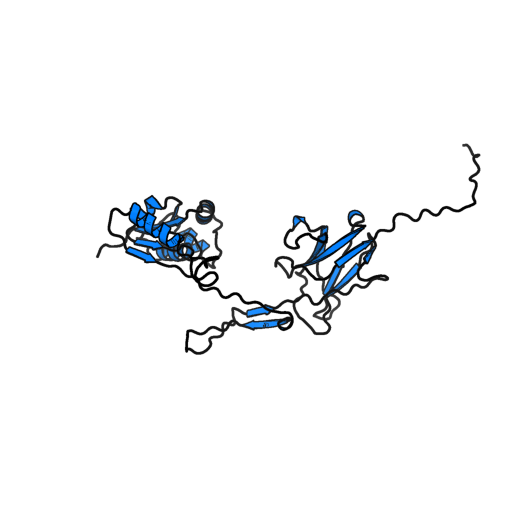 -15.526 1.00 79.06 265 ALA A O 1
ATOM 2013 N N . GLU A 1 266 ? 5.172 -0.674 -16.830 1.00 78.81 266 GLU A N 1
ATOM 2014 C CA . GLU A 1 266 ? 6.034 -1.379 -15.878 1.00 78.81 266 GLU A CA 1
ATOM 2015 C C . GLU A 1 266 ? 7.440 -0.754 -15.811 1.00 78.81 266 GLU A C 1
ATOM 2017 O O . GLU A 1 266 ? 7.920 -0.137 -16.764 1.00 78.81 266 GLU A O 1
ATOM 2022 N N . MET A 1 267 ? 8.125 -0.937 -14.676 1.00 81.00 267 MET A N 1
ATOM 2023 C CA . MET A 1 267 ? 9.513 -0.491 -14.513 1.00 81.00 267 MET A CA 1
ATOM 2024 C C . MET A 1 267 ? 10.430 -1.204 -15.522 1.00 81.00 267 MET A C 1
ATOM 2026 O O . MET A 1 267 ? 10.343 -2.431 -15.633 1.00 81.00 267 MET A O 1
ATOM 2030 N N . PRO A 1 268 ? 11.331 -0.490 -16.229 1.00 82.44 268 PRO A N 1
ATOM 2031 C CA . PRO A 1 268 ? 12.174 -1.120 -17.236 1.00 82.44 268 PRO A CA 1
ATOM 2032 C C . PRO A 1 268 ? 13.104 -2.171 -16.631 1.00 82.44 268 PRO A C 1
ATOM 2034 O O . PRO A 1 268 ? 13.796 -1.929 -15.641 1.00 82.44 268 PRO A O 1
ATOM 2037 N N . VAL A 1 269 ? 13.156 -3.340 -17.265 1.00 80.00 269 VAL A N 1
ATOM 2038 C CA . VAL A 1 269 ? 14.021 -4.446 -16.857 1.00 80.00 269 VAL A CA 1
ATOM 2039 C C . VAL A 1 269 ? 15.288 -4.485 -17.696 1.00 80.00 269 VAL A C 1
ATOM 2041 O O . VAL A 1 269 ? 15.286 -4.238 -18.906 1.00 80.00 269 VAL A O 1
ATOM 2044 N N . GLN A 1 270 ? 16.394 -4.820 -17.040 1.00 76.94 270 GLN A N 1
ATOM 2045 C CA . GLN A 1 270 ? 17.678 -4.967 -17.704 1.00 76.94 270 GLN A CA 1
ATOM 2046 C C . GLN A 1 270 ? 17.698 -6.230 -18.570 1.00 76.94 270 GLN A C 1
ATOM 2048 O O . GLN A 1 270 ? 17.420 -7.329 -18.089 1.00 76.94 270 GLN A O 1
ATOM 2053 N N . THR A 1 271 ? 18.091 -6.086 -19.836 1.00 72.69 271 THR A N 1
ATOM 2054 C CA . THR A 1 271 ? 18.283 -7.225 -20.743 1.00 72.69 271 THR A CA 1
ATOM 2055 C C . THR A 1 271 ? 19.751 -7.671 -20.780 1.00 72.69 271 THR A C 1
ATOM 2057 O O . THR A 1 271 ? 20.656 -6.973 -20.311 1.00 72.69 271 THR A O 1
ATOM 2060 N N . SER A 1 272 ? 20.015 -8.845 -21.358 1.00 67.00 272 SER A N 1
ATOM 2061 C CA . SER A 1 272 ? 21.375 -9.330 -21.640 1.00 67.00 272 SER A CA 1
ATOM 2062 C C . SER A 1 272 ? 22.026 -8.648 -22.853 1.00 67.00 272 SER A C 1
ATOM 2064 O O . SER A 1 272 ? 23.209 -8.863 -23.117 1.00 67.00 272 SER A O 1
ATOM 2066 N N . SER A 1 273 ? 21.273 -7.830 -23.597 1.00 65.88 273 SER A N 1
ATOM 2067 C CA . SER A 1 273 ? 21.724 -7.223 -24.849 1.00 65.88 273 SER A CA 1
ATOM 2068 C C . SER A 1 273 ? 22.507 -5.934 -24.602 1.00 65.88 273 SER A C 1
ATOM 2070 O O . SER A 1 273 ? 22.106 -5.065 -23.822 1.00 65.88 273 SER A O 1
ATOM 2072 N N . THR A 1 274 ? 23.633 -5.796 -25.304 1.00 68.75 274 THR A N 1
ATOM 2073 C CA . THR A 1 274 ? 24.478 -4.596 -25.278 1.00 68.75 274 THR A CA 1
ATOM 2074 C C . THR A 1 274 ? 24.723 -4.075 -26.682 1.00 68.75 274 THR A C 1
ATOM 2076 O O . THR A 1 274 ? 24.726 -4.827 -27.656 1.00 68.75 274 THR A O 1
ATOM 2079 N N . VAL A 1 275 ? 24.936 -2.769 -26.769 1.00 65.38 275 VAL A N 1
ATOM 2080 C CA . VAL A 1 275 ? 25.092 -2.034 -28.013 1.00 65.38 275 VAL A CA 1
ATOM 2081 C C . VAL A 1 275 ? 26.321 -1.141 -27.907 1.00 65.38 275 VAL A C 1
ATOM 2083 O O . VAL A 1 275 ? 26.383 -0.260 -27.052 1.00 65.38 275 VAL A O 1
ATOM 2086 N N . ALA A 1 276 ? 27.297 -1.334 -28.790 1.00 65.25 276 ALA A N 1
ATOM 2087 C CA . ALA A 1 276 ? 28.427 -0.420 -28.924 1.00 65.25 276 ALA A CA 1
ATOM 2088 C C . ALA A 1 276 ? 28.100 0.679 -29.942 1.00 65.25 276 ALA A C 1
ATOM 2090 O O . ALA A 1 276 ? 27.671 0.379 -31.055 1.00 65.25 276 ALA A O 1
ATOM 2091 N N . VAL A 1 277 ? 28.341 1.945 -29.612 1.00 60.19 277 VAL A N 1
ATOM 2092 C CA . VAL A 1 277 ? 28.146 3.052 -30.564 1.00 60.19 277 VAL A CA 1
ATOM 2093 C C . VAL A 1 277 ? 29.495 3.445 -31.142 1.00 60.19 277 VAL A C 1
ATOM 2095 O O . VAL A 1 277 ? 30.400 3.857 -30.418 1.00 60.19 277 VAL A O 1
ATOM 2098 N N . LYS A 1 278 ? 29.652 3.304 -32.456 1.00 58.62 278 LYS A N 1
ATOM 2099 C CA . LYS A 1 278 ? 30.872 3.663 -33.179 1.00 58.62 278 LYS A CA 1
ATOM 2100 C C . LYS A 1 278 ? 30.633 4.940 -33.978 1.00 58.62 278 LYS A C 1
ATOM 2102 O O . LYS A 1 278 ? 29.626 5.069 -34.671 1.00 58.62 278 LYS A O 1
ATOM 2107 N N . SER A 1 279 ? 31.583 5.861 -33.915 1.00 48.78 279 SER A N 1
ATOM 2108 C CA . SER A 1 279 ? 31.697 6.969 -34.861 1.00 48.78 279 SER A CA 1
ATOM 2109 C C . SER A 1 279 ? 32.847 6.700 -35.827 1.00 48.78 279 SER A C 1
ATOM 2111 O O . SER A 1 279 ? 33.766 5.934 -35.527 1.00 48.78 279 SER A O 1
ATOM 2113 N N . MET A 1 280 ? 32.787 7.327 -36.998 1.00 42.94 280 MET A N 1
ATOM 2114 C CA . MET A 1 280 ? 33.929 7.438 -37.895 1.00 42.94 280 MET A CA 1
ATOM 2115 C C . MET A 1 280 ? 34.395 8.897 -37.814 1.00 42.94 280 MET A C 1
ATOM 2117 O O . MET A 1 280 ? 33.783 9.749 -38.457 1.00 42.94 280 MET A O 1
ATOM 2121 N N . PRO A 1 281 ? 35.396 9.235 -36.979 1.00 41.72 281 PRO A N 1
ATOM 2122 C CA . PRO A 1 281 ? 35.984 10.566 -37.027 1.00 41.72 281 PRO A CA 1
ATOM 2123 C C . PRO A 1 281 ? 36.592 10.751 -38.422 1.00 41.72 281 PRO A C 1
ATOM 2125 O O . PRO A 1 281 ? 37.201 9.823 -38.950 1.00 41.72 281 PRO A O 1
ATOM 2128 N N . GLY A 1 282 ? 36.327 11.910 -39.028 1.00 38.41 282 GLY A N 1
ATOM 2129 C CA . GLY A 1 282 ? 36.489 12.205 -40.453 1.00 38.41 282 GLY A CA 1
ATOM 2130 C C . GLY A 1 282 ? 37.624 11.480 -41.183 1.00 38.41 282 GLY A C 1
ATOM 2131 O O . GLY A 1 282 ? 38.770 11.453 -40.740 1.00 38.41 282 GLY A O 1
ATOM 2132 N N . ILE A 1 283 ? 37.310 10.953 -42.366 1.00 29.44 283 ILE A N 1
ATOM 2133 C CA . ILE A 1 283 ? 38.331 10.575 -43.342 1.00 29.44 283 ILE A CA 1
ATOM 2134 C C . ILE A 1 283 ? 39.035 11.868 -43.770 1.00 29.44 283 ILE A C 1
ATOM 2136 O O . ILE A 1 283 ? 38.487 12.647 -44.546 1.00 29.44 283 ILE A O 1
ATOM 2140 N N . VAL A 1 284 ? 40.247 12.111 -43.272 1.00 32.81 284 VAL A N 1
ATOM 2141 C CA . VAL A 1 284 ? 41.152 13.097 -43.872 1.00 32.81 284 VAL A CA 1
ATOM 2142 C C . VAL A 1 284 ? 41.928 12.369 -44.961 1.00 32.81 284 VAL A C 1
ATOM 2144 O O . VAL A 1 284 ? 42.876 11.637 -44.686 1.00 32.81 284 VAL A O 1
ATOM 2147 N N . GLY A 1 285 ? 41.493 12.529 -46.209 1.00 30.59 285 GLY A N 1
ATOM 2148 C CA . GLY A 1 285 ? 42.285 12.112 -47.358 1.00 30.59 285 GLY A CA 1
ATOM 2149 C C . GLY A 1 285 ? 43.454 13.074 -47.534 1.00 30.59 285 GLY A C 1
ATOM 2150 O O . GLY A 1 285 ? 43.254 14.201 -47.978 1.00 30.59 285 GLY A O 1
ATOM 2151 N N . VAL A 1 286 ? 44.668 12.648 -47.193 1.00 31.98 286 VAL A N 1
ATOM 2152 C CA . VAL A 1 286 ? 45.880 13.317 -47.676 1.00 31.98 286 VAL A CA 1
ATOM 2153 C C . VAL A 1 286 ? 46.178 12.729 -49.051 1.00 31.98 286 VAL A C 1
ATOM 2155 O O . VAL A 1 286 ? 46.555 11.565 -49.163 1.00 31.98 286 VAL A O 1
ATOM 2158 N N . LEU A 1 287 ? 45.976 13.516 -50.107 1.00 32.97 287 LEU A N 1
ATOM 2159 C CA . LEU A 1 287 ? 46.590 13.231 -51.400 1.00 32.97 287 LEU A CA 1
ATOM 2160 C C . LEU A 1 287 ? 48.081 13.563 -51.266 1.00 32.97 287 LEU A C 1
ATOM 2162 O O . LEU A 1 287 ? 48.458 14.734 -51.255 1.00 32.97 287 LEU A O 1
ATOM 2166 N N . GLU A 1 288 ? 48.935 12.548 -51.133 1.00 34.72 288 GLU A N 1
ATOM 2167 C CA . GLU A 1 288 ? 50.367 12.739 -51.364 1.00 34.72 288 GLU A CA 1
ATOM 2168 C C . GLU A 1 288 ? 50.563 13.179 -52.824 1.00 34.72 288 GLU A C 1
ATOM 2170 O O . GLU A 1 288 ? 50.316 12.404 -53.747 1.00 34.72 288 GLU A O 1
ATOM 2175 N N . GLY A 1 289 ? 50.991 14.430 -53.038 1.00 44.78 289 GLY A N 1
ATOM 2176 C CA . GLY A 1 289 ? 51.573 14.849 -54.318 1.00 44.78 289 GLY A CA 1
ATOM 2177 C C . GLY A 1 289 ? 50.998 16.073 -55.038 1.00 44.78 289 GLY A C 1
ATOM 2178 O O . GLY A 1 289 ? 51.450 16.340 -56.146 1.00 44.78 289 GLY A O 1
ATOM 2179 N N . THR A 1 290 ? 50.076 16.859 -54.477 1.00 36.31 290 THR A N 1
ATOM 2180 C CA . THR A 1 290 ? 49.655 18.125 -55.121 1.00 36.31 290 THR A CA 1
ATOM 2181 C C . THR A 1 290 ? 50.206 19.344 -54.391 1.00 36.31 290 THR A C 1
ATOM 2183 O O . THR A 1 290 ? 49.691 19.739 -53.347 1.00 36.31 290 THR A O 1
ATOM 2186 N N . ALA A 1 291 ? 51.250 19.950 -54.962 1.00 38.88 291 ALA A N 1
ATOM 2187 C CA . ALA A 1 291 ? 51.638 21.321 -54.657 1.00 38.88 291 ALA A CA 1
ATOM 2188 C C . ALA A 1 291 ? 50.506 22.255 -55.107 1.00 38.88 291 ALA A C 1
ATOM 2190 O O . ALA A 1 291 ? 50.156 22.281 -56.286 1.00 38.88 291 ALA A O 1
ATOM 2191 N N . VAL A 1 292 ? 49.907 22.982 -54.165 1.00 38.97 292 VAL A N 1
ATOM 2192 C CA . VAL A 1 292 ? 48.995 24.079 -54.494 1.00 38.97 292 VAL A CA 1
ATOM 2193 C C . VAL A 1 292 ? 49.865 25.301 -54.746 1.00 38.97 292 VAL A C 1
ATOM 2195 O O . VAL A 1 292 ? 50.558 25.773 -53.845 1.00 38.97 292 VAL A O 1
ATOM 2198 N N . ASP A 1 293 ? 49.869 25.731 -56.003 1.00 37.75 293 ASP A N 1
ATOM 2199 C CA . ASP A 1 293 ? 50.566 26.909 -56.500 1.00 37.75 293 ASP A CA 1
ATOM 2200 C C . ASP A 1 293 ? 50.073 28.158 -55.755 1.00 37.75 293 ASP A C 1
ATOM 2202 O O . ASP A 1 293 ? 48.871 28.422 -55.670 1.00 37.75 293 ASP A O 1
ATOM 2206 N N . ALA A 1 294 ? 51.007 28.891 -55.159 1.00 43.72 294 ALA A N 1
ATOM 2207 C CA . ALA A 1 294 ? 50.739 30.062 -54.341 1.00 43.72 294 ALA A CA 1
ATOM 2208 C C . ALA A 1 294 ? 50.827 31.336 -55.186 1.00 43.72 294 ALA A C 1
ATOM 2210 O O . ALA A 1 294 ? 51.553 32.249 -54.824 1.00 43.72 294 ALA A O 1
ATOM 2211 N N . GLU A 1 295 ? 50.098 31.414 -56.297 1.00 43.94 295 GLU A N 1
ATOM 2212 C CA . GLU A 1 295 ? 49.923 32.655 -57.056 1.00 43.94 295 GLU A CA 1
ATOM 2213 C C . GLU A 1 295 ? 48.590 32.622 -57.813 1.00 43.94 295 GLU A C 1
ATOM 2215 O O . GLU A 1 295 ? 48.491 32.086 -58.912 1.00 43.94 295 GLU A O 1
ATOM 2220 N N . GLN A 1 296 ? 47.553 33.228 -57.231 1.00 35.19 296 GLN A N 1
ATOM 2221 C CA . GLN A 1 296 ? 46.617 34.052 -57.998 1.00 35.19 296 GLN A CA 1
ATOM 2222 C C . GLN A 1 296 ? 45.817 34.970 -57.070 1.00 35.19 296 GLN A C 1
ATOM 2224 O O . GLN A 1 296 ? 44.879 34.576 -56.382 1.00 35.19 296 GLN A O 1
ATOM 2229 N N . THR A 1 297 ? 46.258 36.221 -57.062 1.00 35.62 297 THR A N 1
ATOM 2230 C CA . THR A 1 297 ? 45.584 37.409 -56.550 1.00 35.62 297 THR A CA 1
ATOM 2231 C C . THR A 1 297 ? 44.467 37.829 -57.508 1.00 35.62 297 THR A C 1
ATOM 2233 O O . THR A 1 297 ? 44.720 37.961 -58.706 1.00 35.62 297 THR A O 1
ATOM 2236 N N . LEU A 1 298 ? 43.282 38.121 -56.966 1.00 34.69 298 LEU A N 1
ATOM 2237 C CA . LEU A 1 298 ? 42.519 39.365 -57.165 1.00 34.69 298 LEU A CA 1
ATOM 2238 C C . LEU A 1 298 ? 41.505 39.517 -56.026 1.00 34.69 298 LEU A C 1
ATOM 2240 O O . LEU A 1 298 ? 40.785 38.535 -55.747 1.00 34.69 298 LEU A O 1
#

pLDDT: mean 76.52, std 18.99, range [29.44, 98.69]

Radius of gyration: 30.65 Å; chains: 1; bounding box: 74×69×91 Å

InterPro domains:
  IPR001732 UDP-glucose/GDP-mannose dehydrogenase, N-terminal [PF03721] (6-128)
  IPR028356 UDP-glucose 6-dehydrogenase, eukaryotic type [PTHR11374] (4-127)
  IPR036291 NAD(P)-binding domain superfamily [SSF51735] (5-128)